Protein AF-A0ABD3M0F8-F1 (afdb_monomer)

Solvent-accessible surface area (backbone atoms only — not comparable to full-atom values): 18980 Å² total; per-residue (Å²): 136,83,84,77,76,77,76,79,79,73,84,50,67,74,36,41,42,28,60,28,89,52,30,59,55,31,32,39,22,48,75,51,33,77,80,43,74,70,87,52,46,29,39,36,30,52,65,53,70,90,78,42,71,47,81,34,46,23,24,28,34,32,34,29,34,63,41,90,85,83,64,50,50,30,31,44,32,38,30,72,16,38,46,41,74,82,37,82,43,26,38,38,16,53,64,59,19,44,67,43,69,30,45,72,35,79,57,50,43,93,78,44,82,86,62,49,82,68,38,19,13,40,36,41,68,57,47,70,57,91,88,52,78,66,33,70,48,77,48,67,50,44,71,64,85,91,42,43,26,39,71,28,25,41,49,51,71,66,58,63,71,62,64,76,39,55,75,43,67,45,25,46,85,78,62,84,85,60,80,80,51,64,63,60,61,52,52,60,52,70,42,36,46,99,85,68,46,74,58,92,46,80,69,75,76,49,84,84,78,81,77,72,86,87,70,95,69,96,66,87,87,75,80,82,85,49,84,74,52,60,60,54,59,55,64,77,56,74,74,80,81,79,78,86,75,90,80,89,84,89,86,88,86,87,89,81,88,87,84,86,85,84,89,88,80,88,85,88,82,86,79,88,78,90,80,89,85,82,90,73,90,72,90,66,85,67,59,38,38,51,73,44,78,60,79,78,82,81,88,126

Sequence (300 aa):
MLFSRRRSTCTNAETTLELDSHADTCVLGRDVLIIQDFERPVEVQGFDPELGTQMFRTVSGVVAYHHPITGECFHLVIHQAIHVPHLEHHLLCPMQCRVNDVTVNDLPKFLAVDPTENKHAIIFQDVDPDDGPSRSVTLPLELKGVTSVLNVSVPTTDEFASHMCTRLEFTSEHLIWDPNDPSFGDQERAMTDYTGSIIDTAANARGRSLIIGAISTFQDGANVDDYDNLADVLEAKQIVASVDSTASHAMNGPLTQPPLPNGGVLTQLGLETRLSARRSLVCGYAYTLHSRVASQPTTT

Mean predicted aligned error: 16.07 Å

Secondary structure (DSSP, 8-state):
--------------EEEEE-TT-SS-EE-SS-EEEEE-S--EEEE-SSGGG-EEEEEEEEEEEEEE-TTT--EEEEEEEEEEE-TT-SSEEE-HHHHHHTT-EEE-S-GGGSSS--TTSSEEEEEEESTTSS--EEEEEE-EEETTEEEEEEBPPPHHHHHTT-SEEEESS-SSS---TT-HHHHHHHHHTB-TTS-B---HHHHS------TT-----S---TT-TTHHHHHHHTT----------------------------------------------------EEEEPPPP---

Foldseek 3Di:
DDPDPPPPPPVFPKAKAWEDQLELFKEDEQFWAFDFWPPFWKWKDFPDCVVPIDIFTFTWIWWWAQAPPPRAIEIEIEGRHTYDHHDRHIYDHVVQQVLVVKDAACADQVRDDPGDQQHQWIKDWQFPVPPDPIDMDTRHWDDDPSITIGTIGYDDPVRVVVCRHGYDYSHDNPPDDDSPPCVVVVVVVVQADPVRDGDDDPCVVDDDDPDPDDDPDPDDDDDPPDPVVVVVVVVVPPPDPDDDDDDDDDDDDDDDDDDDDDDDDDDDDDDDDDDDDDDDDPPDRRGSIDIDGDDDDPDD

Structure (mmCIF, N/CA/C/O backbone):
data_AF-A0ABD3M0F8-F1
#
_entry.id   AF-A0ABD3M0F8-F1
#
loop_
_atom_site.group_PDB
_atom_site.id
_atom_site.type_symbol
_atom_site.label_atom_id
_atom_site.label_alt_id
_atom_site.label_comp_id
_atom_site.label_asym_id
_atom_site.label_entity_id
_atom_site.label_seq_id
_atom_site.pdbx_PDB_ins_code
_atom_site.Cartn_x
_atom_site.Cartn_y
_atom_site.Cartn_z
_atom_site.occupancy
_atom_site.B_iso_or_equiv
_atom_site.auth_seq_id
_atom_site.auth_comp_id
_atom_site.auth_asym_id
_atom_site.auth_atom_id
_atom_site.pdbx_PDB_model_num
ATOM 1 N N . MET A 1 1 ? 12.374 32.543 26.523 1.00 35.41 1 MET A N 1
ATOM 2 C CA . MET A 1 1 ? 11.092 31.869 26.236 1.00 35.41 1 MET A CA 1
ATOM 3 C C . MET A 1 1 ? 11.399 30.604 25.449 1.00 35.41 1 MET A C 1
ATOM 5 O O . MET A 1 1 ? 11.675 30.701 24.263 1.00 35.41 1 MET A O 1
ATOM 9 N N . LEU A 1 2 ? 11.456 29.445 26.111 1.00 32.84 2 LEU A N 1
ATOM 10 C CA . LEU A 1 2 ? 11.486 28.159 25.413 1.00 32.84 2 LEU A CA 1
ATOM 11 C C . LEU A 1 2 ? 10.039 27.781 25.089 1.00 32.84 2 LEU A C 1
ATOM 13 O O . LEU A 1 2 ? 9.242 27.568 26.002 1.00 32.84 2 LEU A O 1
ATOM 17 N N . PHE A 1 3 ? 9.697 27.719 23.805 1.00 34.78 3 PHE A N 1
ATOM 18 C CA . PHE A 1 3 ? 8.444 27.118 23.367 1.00 34.78 3 PHE A CA 1
ATOM 19 C C . PHE A 1 3 ? 8.544 25.604 23.568 1.00 34.78 3 PHE A C 1
ATOM 21 O O . PHE A 1 3 ? 9.168 24.890 22.787 1.00 34.78 3 PHE A O 1
ATOM 28 N N . SER A 1 4 ? 7.936 25.123 24.650 1.00 35.50 4 SER A N 1
ATOM 29 C CA . SER A 1 4 ? 7.606 23.713 24.816 1.00 35.50 4 SER A CA 1
ATOM 30 C C . SER A 1 4 ? 6.583 23.349 23.739 1.00 35.50 4 SER A C 1
ATOM 32 O O . SER A 1 4 ? 5.410 23.718 23.838 1.00 35.50 4 SER A O 1
ATOM 34 N N . ARG A 1 5 ? 7.030 22.675 22.672 1.00 43.38 5 ARG A N 1
ATOM 35 C CA . ARG A 1 5 ? 6.131 21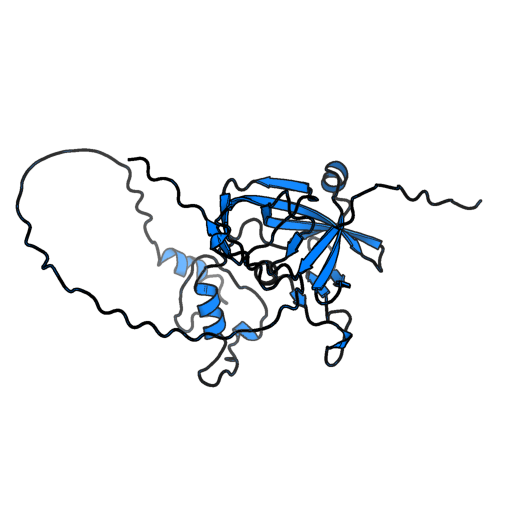.962 21.758 1.00 43.38 5 ARG A CA 1
ATOM 36 C C . ARG A 1 5 ? 5.414 20.912 22.599 1.00 43.38 5 ARG A C 1
ATOM 38 O O . ARG A 1 5 ? 6.001 19.891 22.952 1.00 43.38 5 ARG A O 1
ATOM 45 N N . ARG A 1 6 ? 4.146 21.165 22.928 1.00 38.88 6 ARG A N 1
ATOM 46 C CA . ARG A 1 6 ? 3.234 20.107 23.360 1.00 38.88 6 ARG A CA 1
ATOM 47 C C . ARG A 1 6 ? 3.204 19.082 22.229 1.00 38.88 6 ARG A C 1
ATOM 49 O O . ARG A 1 6 ? 2.640 19.354 21.176 1.00 38.88 6 ARG A O 1
ATOM 56 N N . ARG A 1 7 ? 3.847 17.930 22.426 1.00 43.88 7 ARG A N 1
ATOM 57 C CA . ARG A 1 7 ? 3.448 16.719 21.711 1.00 43.88 7 ARG A CA 1
ATOM 58 C C . ARG A 1 7 ? 2.014 16.463 22.155 1.00 43.88 7 ARG A C 1
ATOM 60 O O . ARG A 1 7 ? 1.797 16.153 23.324 1.00 43.88 7 ARG A O 1
ATOM 67 N N . SER A 1 8 ? 1.051 16.682 21.266 1.00 36.91 8 SER A N 1
ATOM 68 C CA . SER A 1 8 ? -0.268 16.082 21.428 1.00 36.91 8 SER A CA 1
ATOM 69 C C . SER A 1 8 ? -0.037 14.581 21.445 1.00 36.91 8 SER A C 1
ATOM 71 O O . SER A 1 8 ? 0.313 13.988 20.433 1.00 36.91 8 SER A O 1
ATOM 73 N N . THR A 1 9 ? -0.113 13.982 22.625 1.00 37.41 9 THR A N 1
ATOM 74 C CA . THR A 1 9 ? -0.128 12.535 22.782 1.00 37.41 9 THR A CA 1
ATOM 75 C C . THR A 1 9 ? -1.526 12.059 22.400 1.00 37.41 9 THR A C 1
ATOM 77 O O . THR A 1 9 ? -2.350 11.814 23.281 1.00 37.41 9 THR A O 1
ATOM 80 N N . CYS A 1 10 ? -1.824 11.986 21.099 1.00 38.34 10 CYS A N 1
ATOM 81 C CA . CYS A 1 10 ? -2.820 11.027 20.642 1.00 38.34 10 CYS A CA 1
ATOM 82 C C . CYS A 1 10 ? -2.170 9.652 20.815 1.00 38.34 10 CYS A C 1
ATOM 84 O O . CYS A 1 10 ? -1.102 9.363 20.281 1.00 38.34 10 CYS A O 1
ATOM 86 N N . THR A 1 11 ? -2.755 8.831 21.674 1.00 40.72 11 THR A N 1
ATOM 87 C CA . THR A 1 11 ? -2.407 7.415 21.782 1.00 40.72 11 THR A CA 1
ATOM 88 C C . THR A 1 11 ? -3.078 6.695 20.618 1.00 40.72 11 THR A C 1
ATOM 90 O O . THR A 1 11 ? -3.972 5.885 20.826 1.00 40.72 11 THR A O 1
ATOM 93 N N . ASN A 1 12 ? -2.707 7.032 19.379 1.00 54.78 12 ASN A N 1
ATOM 94 C CA . ASN A 1 12 ? -3.116 6.196 18.259 1.00 54.78 12 ASN A CA 1
ATOM 95 C C . ASN A 1 12 ? -2.327 4.893 18.399 1.00 54.78 12 ASN A C 1
ATOM 97 O O . ASN A 1 12 ? -1.099 4.925 18.490 1.00 54.78 12 ASN A O 1
ATOM 101 N N . ALA A 1 13 ? -3.030 3.767 18.523 1.00 62.59 13 ALA A N 1
ATOM 102 C CA . ALA A 1 13 ? -2.395 2.460 18.536 1.00 62.59 13 ALA A CA 1
ATOM 103 C C . ALA A 1 13 ? -1.590 2.322 17.237 1.00 62.59 13 ALA A C 1
ATOM 105 O O . ALA A 1 13 ? -2.151 2.363 16.143 1.00 62.59 13 ALA A O 1
ATOM 106 N N . GLU A 1 14 ? -0.268 2.270 17.368 1.00 84.62 14 GLU A N 1
ATOM 107 C CA . GLU A 1 14 ? 0.635 2.090 16.240 1.00 84.62 14 GLU A CA 1
ATOM 108 C C . GLU A 1 14 ? 0.559 0.625 15.802 1.00 84.62 14 GLU A C 1
ATOM 110 O O . GLU A 1 14 ? 0.692 -0.290 16.621 1.00 84.62 14 GLU A O 1
ATOM 115 N N . THR A 1 15 ? 0.307 0.411 14.517 1.00 95.06 15 THR A N 1
ATOM 116 C CA . THR A 1 15 ? 0.241 -0.904 13.879 1.00 95.06 15 THR A CA 1
ATOM 117 C C . THR A 1 15 ? 1.053 -0.894 12.582 1.00 95.06 15 THR A C 1
ATOM 119 O O . THR A 1 15 ? 1.626 0.126 12.195 1.00 95.06 15 THR A O 1
ATOM 122 N N . THR A 1 16 ? 1.158 -2.041 11.918 1.00 97.38 16 THR A N 1
ATOM 123 C CA . THR A 1 16 ? 1.923 -2.202 10.681 1.00 97.38 16 THR A CA 1
ATOM 124 C C . THR A 1 16 ? 1.005 -2.440 9.490 1.00 97.38 16 THR A C 1
ATOM 126 O O . THR A 1 16 ? 0.054 -3.217 9.556 1.00 97.38 16 THR A O 1
ATOM 129 N N . LEU A 1 17 ? 1.315 -1.776 8.379 1.00 98.25 17 LEU A N 1
ATOM 130 C CA . LEU A 1 17 ? 0.842 -2.133 7.046 1.00 98.25 17 LEU A CA 1
ATOM 131 C C . LEU A 1 17 ? 1.960 -2.919 6.363 1.00 98.25 17 LEU A C 1
ATOM 133 O O . LEU A 1 17 ? 2.984 -2.349 5.982 1.00 98.25 17 LEU A O 1
ATOM 137 N N . GLU A 1 18 ? 1.795 -4.234 6.293 1.00 98.06 18 GLU A N 1
ATOM 138 C CA . GLU A 1 18 ? 2.824 -5.172 5.845 1.00 98.06 18 GLU A CA 1
ATOM 139 C C . GLU A 1 18 ? 2.639 -5.488 4.361 1.00 98.06 18 GLU A C 1
ATOM 141 O O . GLU A 1 18 ? 1.537 -5.811 3.928 1.00 98.06 18 GLU A O 1
ATOM 146 N N . LEU A 1 19 ? 3.706 -5.405 3.565 1.00 97.25 19 LEU A N 1
ATOM 147 C CA . LEU A 1 19 ? 3.670 -5.897 2.190 1.00 97.25 19 LEU A CA 1
ATOM 148 C C . LEU A 1 19 ? 3.635 -7.419 2.203 1.00 97.25 19 LEU A C 1
ATOM 150 O O . LEU A 1 19 ? 4.571 -8.058 2.690 1.00 97.25 19 LEU A O 1
ATOM 154 N N . ASP A 1 20 ? 2.588 -7.978 1.609 1.00 95.69 20 ASP A N 1
ATOM 155 C CA . ASP A 1 20 ? 2.391 -9.417 1.541 1.00 95.69 20 ASP A CA 1
ATOM 156 C C . ASP A 1 20 ? 2.101 -9.842 0.105 1.00 95.69 20 ASP A C 1
ATOM 158 O O . ASP A 1 20 ? 1.009 -9.650 -0.425 1.00 95.69 20 ASP A O 1
ATOM 162 N N . SER A 1 21 ? 3.101 -10.438 -0.541 1.00 91.50 21 SER A N 1
ATOM 163 C CA . SER A 1 21 ? 2.956 -10.980 -1.891 1.00 91.50 21 SER A CA 1
ATOM 164 C C . SER A 1 21 ? 2.104 -12.253 -1.951 1.00 91.50 21 SER A C 1
ATOM 166 O O . SER A 1 21 ? 1.817 -12.713 -3.053 1.00 91.50 21 SER A O 1
ATOM 168 N N . HIS A 1 22 ? 1.734 -12.847 -0.810 1.00 88.50 22 HIS A N 1
ATOM 169 C CA . HIS A 1 22 ? 0.817 -13.990 -0.753 1.00 88.50 22 HIS A CA 1
ATOM 170 C C . HIS A 1 22 ? -0.641 -13.576 -0.543 1.00 88.50 22 HIS A C 1
ATOM 172 O O . HIS A 1 22 ? -1.532 -14.399 -0.759 1.00 88.50 22 HIS A O 1
ATOM 178 N N . ALA A 1 23 ? -0.891 -12.329 -0.136 1.00 89.56 23 ALA A N 1
ATOM 179 C CA . ALA A 1 23 ? -2.235 -11.784 -0.078 1.00 89.56 23 ALA A CA 1
ATOM 180 C C . ALA A 1 23 ? -2.714 -11.488 -1.503 1.00 89.56 23 ALA A C 1
ATOM 182 O O . ALA A 1 23 ? -2.120 -10.671 -2.211 1.00 89.56 23 ALA A O 1
ATOM 183 N N . ASP A 1 24 ? -3.798 -12.139 -1.924 1.00 92.44 24 ASP A N 1
ATOM 184 C CA . ASP A 1 24 ? -4.397 -11.879 -3.235 1.00 92.44 24 ASP A CA 1
ATOM 185 C C . ASP A 1 24 ? -5.201 -10.569 -3.270 1.00 92.44 24 ASP A C 1
ATOM 187 O O . ASP A 1 24 ? -5.432 -10.001 -4.328 1.00 92.44 24 ASP A O 1
ATOM 191 N N . THR A 1 25 ? -5.578 -10.045 -2.106 1.00 95.81 25 THR A N 1
ATOM 192 C CA . THR A 1 25 ? -6.320 -8.795 -1.925 1.00 95.81 25 THR A CA 1
ATOM 193 C C . THR A 1 25 ? -5.806 -8.111 -0.666 1.00 95.81 25 THR A C 1
ATOM 195 O O . THR A 1 25 ? -5.438 -8.786 0.297 1.00 95.81 25 THR A O 1
ATOM 198 N N . CYS A 1 26 ? -5.767 -6.777 -0.641 1.00 98.19 26 CYS A N 1
ATOM 199 C CA . CYS A 1 26 ? -5.406 -6.045 0.571 1.00 98.19 26 CYS A CA 1
ATOM 200 C C . CYS A 1 26 ? -6.352 -6.408 1.725 1.00 98.19 26 CYS A C 1
ATOM 202 O O . CYS A 1 26 ? -7.565 -6.544 1.544 1.00 98.19 26 CYS A O 1
ATOM 204 N N . VAL A 1 27 ? -5.799 -6.520 2.930 1.00 97.94 27 VAL A N 1
ATOM 205 C CA . VAL A 1 27 ? -6.530 -6.858 4.150 1.00 97.94 27 VAL A CA 1
ATOM 206 C C . VAL A 1 27 ? -6.331 -5.759 5.175 1.00 97.94 27 VAL A C 1
ATOM 208 O O . VAL A 1 27 ? -5.208 -5.392 5.519 1.00 97.94 27 VAL A O 1
ATOM 211 N N . LEU A 1 28 ? -7.436 -5.259 5.710 1.00 98.38 28 LEU A N 1
ATOM 212 C CA . LEU A 1 28 ? -7.435 -4.299 6.796 1.00 98.38 28 LEU A CA 1
ATOM 213 C C . LEU A 1 28 ? -7.782 -5.011 8.103 1.00 98.38 28 LEU A C 1
ATOM 215 O O . LEU A 1 28 ? -8.869 -5.573 8.241 1.00 98.38 28 LEU A O 1
ATOM 219 N N . GLY A 1 29 ? -6.847 -4.985 9.053 1.00 97.19 29 GLY A N 1
ATOM 220 C CA . GLY A 1 29 ? -7.064 -5.452 10.415 1.00 97.19 29 GLY A CA 1
ATOM 221 C C . GLY A 1 29 ? -7.924 -4.514 11.261 1.00 97.19 29 GLY A C 1
ATOM 222 O O . GLY A 1 29 ? -8.595 -3.617 10.753 1.00 97.19 29 GLY A O 1
ATOM 223 N N . ARG A 1 30 ? -7.881 -4.726 12.579 1.00 95.88 30 ARG A N 1
ATOM 224 C CA . ARG A 1 30 ? -8.747 -4.061 13.569 1.00 95.88 30 ARG A CA 1
ATOM 225 C C . ARG A 1 30 ? -8.575 -2.540 13.646 1.00 95.88 30 ARG A C 1
ATOM 227 O O . ARG A 1 30 ? -9.535 -1.824 13.915 1.00 95.88 30 ARG A O 1
ATOM 234 N N . ASP A 1 31 ? -7.349 -2.064 13.451 1.00 96.31 31 ASP A N 1
ATOM 235 C CA . ASP A 1 31 ? -6.936 -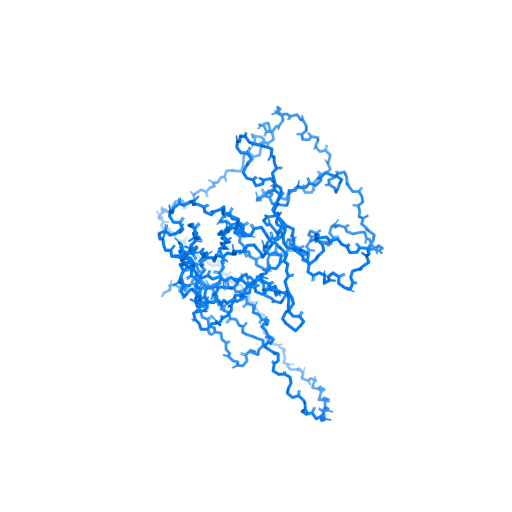0.688 13.716 1.00 96.31 31 ASP A CA 1
ATOM 236 C C . ASP A 1 31 ? -7.038 0.139 12.417 1.00 96.31 31 ASP A C 1
ATOM 238 O O . ASP A 1 31 ? -6.039 0.537 11.827 1.00 96.31 31 ASP A O 1
ATOM 242 N N . VAL A 1 32 ? -8.265 0.370 11.932 1.00 97.56 32 VAL A N 1
ATOM 243 C CA . VAL A 1 32 ? -8.543 1.108 10.683 1.00 97.56 32 VAL A CA 1
ATOM 244 C C . VAL A 1 32 ? -9.788 1.990 10.791 1.00 97.56 32 VAL A C 1
ATOM 246 O O . VAL A 1 32 ? -10.775 1.620 11.430 1.00 97.56 32 VAL A O 1
ATOM 249 N N . LEU A 1 33 ? -9.781 3.143 10.116 1.00 98.06 33 LEU A N 1
ATOM 250 C CA . LEU A 1 33 ? -10.989 3.939 9.899 1.00 98.06 33 LEU A CA 1
ATOM 251 C C . LEU A 1 33 ? -11.714 3.441 8.642 1.00 98.06 33 LEU A C 1
ATOM 253 O O . LEU A 1 33 ? -11.234 3.644 7.532 1.00 98.06 33 LEU A O 1
ATOM 257 N N . ILE A 1 34 ? -12.879 2.814 8.796 1.00 98.25 34 ILE A N 1
ATOM 258 C CA . ILE A 1 34 ? -13.717 2.403 7.658 1.00 98.25 34 ILE A CA 1
ATOM 259 C C . ILE A 1 34 ? -14.529 3.605 7.170 1.00 98.25 34 ILE A C 1
ATOM 261 O O . ILE A 1 34 ? -15.264 4.205 7.955 1.00 98.25 34 ILE A O 1
ATOM 265 N N . ILE A 1 35 ? -14.428 3.924 5.878 1.00 97.88 35 ILE A N 1
ATOM 266 C CA . ILE A 1 35 ? -15.140 5.053 5.252 1.00 97.88 35 ILE A CA 1
ATOM 267 C C . ILE A 1 35 ? -16.260 4.609 4.301 1.00 97.88 35 ILE A C 1
ATOM 269 O O . ILE A 1 35 ? -17.146 5.401 3.997 1.00 97.88 35 ILE A O 1
ATOM 273 N N . GLN A 1 36 ? -16.254 3.347 3.863 1.00 97.75 36 GLN A N 1
ATOM 274 C CA . GLN A 1 36 ? -17.263 2.788 2.959 1.00 97.75 36 GLN A CA 1
ATOM 275 C C . GLN A 1 36 ? -17.344 1.269 3.107 1.00 97.75 36 GLN A C 1
ATOM 277 O O . GLN A 1 36 ? -16.323 0.607 3.286 1.00 97.75 36 GLN A O 1
ATOM 282 N N . ASP A 1 37 ? -18.547 0.720 2.972 1.00 97.00 37 ASP A N 1
ATOM 283 C CA . ASP A 1 37 ? -18.797 -0.711 2.794 1.00 97.00 37 ASP A CA 1
ATOM 284 C C . ASP A 1 37 ? -19.303 -0.934 1.363 1.00 97.00 37 ASP A C 1
ATOM 286 O O . ASP A 1 37 ? -20.181 -0.201 0.905 1.00 97.00 37 ASP A O 1
ATOM 290 N N . PHE A 1 38 ? -18.731 -1.899 0.643 1.00 93.94 38 PHE A N 1
ATOM 291 C CA . PHE A 1 38 ? -19.159 -2.221 -0.723 1.00 93.94 38 PHE A CA 1
ATOM 292 C C . PHE A 1 38 ? -20.342 -3.195 -0.755 1.00 93.94 38 PHE A C 1
ATOM 294 O O . PHE A 1 38 ? -20.831 -3.492 -1.841 1.00 93.94 38 PHE A O 1
ATOM 301 N N . GLU A 1 39 ? -20.764 -3.738 0.395 1.00 93.31 39 GLU A N 1
ATOM 302 C CA . GLU A 1 39 ? -21.847 -4.730 0.512 1.00 93.31 39 GLU A CA 1
ATOM 303 C C . GLU A 1 39 ? -21.624 -5.987 -0.355 1.00 93.31 39 GLU A C 1
ATOM 305 O O . GLU A 1 39 ? -22.555 -6.705 -0.723 1.00 93.31 39 GLU A O 1
ATOM 310 N N . ARG A 1 40 ? -20.355 -6.285 -0.661 1.00 90.12 40 ARG A N 1
ATOM 311 C CA . ARG A 1 40 ? -19.906 -7.462 -1.416 1.00 90.12 40 ARG A CA 1
ATOM 312 C C . ARG A 1 40 ? -19.048 -8.336 -0.507 1.00 90.12 40 ARG A C 1
ATOM 314 O O . ARG A 1 40 ? -17.835 -8.164 -0.491 1.00 90.12 40 ARG A O 1
ATOM 321 N N . PRO A 1 41 ? -19.642 -9.213 0.316 1.00 89.88 41 PRO A N 1
ATOM 322 C CA . PRO A 1 41 ? -18.862 -10.040 1.219 1.00 89.88 41 PRO A CA 1
ATOM 323 C C . PRO A 1 41 ? -18.072 -11.099 0.437 1.00 89.88 41 PRO A C 1
ATOM 325 O O . PRO A 1 41 ? -18.555 -11.658 -0.552 1.00 89.88 41 PRO A O 1
ATOM 328 N N . VAL A 1 42 ? -16.865 -11.389 0.912 1.00 90.06 42 VAL A N 1
ATOM 329 C CA . VAL A 1 42 ? -15.953 -12.370 0.316 1.00 90.06 42 VAL A CA 1
ATOM 330 C C . VAL A 1 42 ? -15.701 -13.520 1.274 1.00 90.06 42 VAL A C 1
ATOM 332 O O . VAL A 1 42 ? -15.624 -13.337 2.493 1.00 90.06 42 VAL A O 1
ATOM 335 N N . GLU A 1 43 ? -15.590 -14.711 0.703 1.00 89.56 43 GLU A N 1
ATOM 336 C CA . GLU A 1 43 ? -15.167 -15.905 1.413 1.00 89.56 43 GLU A CA 1
ATOM 337 C C . GLU A 1 43 ? -13.643 -15.941 1.432 1.00 89.56 43 GLU A C 1
ATOM 339 O O . GLU A 1 43 ? -13.003 -15.835 0.386 1.00 89.56 43 GLU A O 1
ATOM 344 N N . VAL A 1 44 ? -13.074 -16.067 2.625 1.00 85.81 44 VAL A N 1
ATOM 345 C CA . VAL A 1 44 ? -11.634 -16.092 2.850 1.00 85.81 44 VAL A CA 1
ATOM 346 C C . VAL A 1 44 ? -11.247 -17.438 3.426 1.00 85.81 44 VAL A C 1
ATOM 348 O O . VAL A 1 44 ? -11.772 -17.866 4.460 1.00 85.81 44 VAL A O 1
ATOM 351 N N . GLN A 1 45 ? -10.300 -18.082 2.755 1.00 82.69 45 GLN A N 1
ATOM 352 C CA . GLN A 1 45 ? -9.688 -19.324 3.197 1.00 82.69 45 GLN A CA 1
ATOM 353 C C . GLN A 1 45 ? -8.245 -19.055 3.619 1.00 82.69 45 GLN A C 1
ATOM 355 O O . GLN A 1 45 ? -7.496 -18.405 2.890 1.00 82.69 45 GLN A O 1
ATOM 360 N N . GLY A 1 46 ? -7.868 -19.543 4.802 1.00 76.75 46 GLY A N 1
ATOM 361 C CA . GLY A 1 46 ? -6.472 -19.536 5.232 1.00 76.75 46 GLY A CA 1
ATOM 362 C C . GLY A 1 46 ? -5.644 -20.597 4.504 1.00 76.75 46 GLY A C 1
ATOM 363 O O . GLY A 1 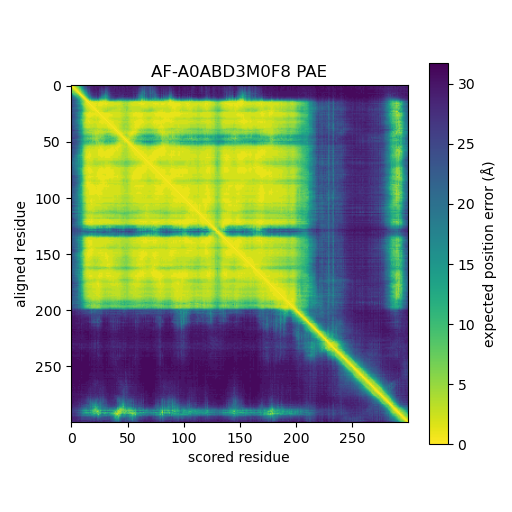46 ? -6.170 -21.414 3.752 1.00 76.75 46 GLY A O 1
ATOM 364 N N . PHE A 1 47 ? -4.343 -20.627 4.790 1.00 74.81 47 PHE A N 1
ATOM 365 C CA . PHE A 1 47 ? -3.418 -21.583 4.175 1.00 74.81 47 PHE A CA 1
ATOM 366 C C . PHE A 1 47 ? -3.812 -23.055 4.385 1.00 74.81 47 PHE A C 1
ATOM 368 O O . PHE A 1 47 ? -3.595 -23.873 3.495 1.00 74.81 47 PHE A O 1
ATOM 375 N N . ASP A 1 48 ? -4.367 -23.399 5.551 1.00 78.94 48 ASP A N 1
ATOM 376 C CA . ASP A 1 48 ? -4.855 -24.746 5.850 1.00 78.94 48 ASP A CA 1
ATOM 377 C C . ASP A 1 48 ? -6.365 -24.839 5.560 1.00 78.94 48 ASP A C 1
ATOM 379 O O . ASP A 1 48 ? -7.161 -24.250 6.301 1.00 78.94 48 ASP A O 1
ATOM 383 N N . PRO A 1 49 ? -6.785 -25.586 4.519 1.00 79.19 49 PRO A N 1
ATOM 384 C CA . PRO A 1 49 ? -8.195 -25.755 4.185 1.00 79.19 49 PRO A CA 1
ATOM 385 C C . PRO A 1 49 ? -9.024 -26.384 5.309 1.00 79.19 49 PRO A C 1
ATOM 387 O O . PRO A 1 49 ? -10.236 -26.165 5.356 1.00 79.19 49 PRO A O 1
ATOM 390 N N . GLU A 1 50 ? -8.399 -27.151 6.211 1.00 83.81 50 GLU A N 1
ATOM 391 C CA . GLU A 1 50 ? -9.083 -27.791 7.341 1.00 83.81 50 GLU A CA 1
ATOM 392 C C . GLU A 1 50 ? -9.585 -26.772 8.374 1.00 83.81 50 GLU A C 1
ATOM 394 O O . GLU A 1 50 ? -10.530 -27.060 9.111 1.00 83.81 50 GLU A O 1
ATOM 399 N N . LEU A 1 51 ? -9.017 -25.559 8.393 1.00 78.44 51 LEU A N 1
ATOM 400 C CA . LEU A 1 51 ? -9.492 -24.451 9.232 1.00 78.44 51 LEU A CA 1
ATOM 401 C C . LEU A 1 51 ? -10.810 -23.842 8.728 1.00 78.44 51 LEU A C 1
ATOM 403 O O . LEU A 1 51 ? -11.412 -23.019 9.421 1.00 78.44 51 LEU A O 1
ATOM 407 N N . GLY A 1 52 ? -11.277 -24.273 7.554 1.00 83.12 52 GLY A N 1
ATOM 408 C CA . GLY A 1 52 ? -12.507 -23.806 6.937 1.00 83.12 52 GLY A CA 1
ATOM 409 C C . GLY A 1 52 ? -12.381 -22.409 6.339 1.00 83.12 52 GLY A C 1
ATOM 410 O O . GLY A 1 52 ? -11.292 -21.856 6.169 1.00 83.12 52 GLY A O 1
ATOM 411 N N . THR A 1 53 ? -13.533 -21.853 5.992 1.00 86.81 53 THR A N 1
ATOM 412 C CA . THR A 1 53 ? -13.660 -20.537 5.377 1.00 86.81 53 THR A CA 1
ATOM 413 C C . THR A 1 53 ? -14.449 -19.596 6.274 1.00 86.81 53 THR A C 1
ATOM 415 O O . THR A 1 53 ? -15.282 -20.011 7.084 1.00 86.81 53 THR A O 1
ATOM 418 N N . GLN A 1 54 ? -14.160 -18.304 6.159 1.00 88.19 54 GLN A N 1
ATOM 419 C CA . GLN A 1 54 ? -14.852 -17.252 6.897 1.00 88.19 54 GLN A CA 1
ATOM 420 C C . GLN A 1 54 ? -15.301 -16.149 5.943 1.00 88.19 54 GLN A C 1
ATOM 422 O O . GLN A 1 54 ? -14.625 -15.847 4.965 1.00 88.19 54 GLN A O 1
ATOM 427 N N . MET A 1 55 ? -16.445 -15.538 6.246 1.00 92.69 55 MET A N 1
ATOM 428 C CA . MET A 1 55 ? -16.993 -14.434 5.463 1.00 92.69 55 MET A CA 1
ATOM 429 C C . MET A 1 55 ? -16.547 -13.096 6.041 1.00 92.69 55 MET A C 1
ATOM 431 O O . MET A 1 55 ? -16.758 -12.826 7.226 1.00 92.69 55 MET A O 1
ATOM 435 N N . PHE A 1 56 ? -16.006 -12.233 5.188 1.00 95.00 56 PHE A N 1
ATOM 436 C CA . PHE A 1 56 ? -15.595 -10.882 5.558 1.00 95.00 56 PHE A CA 1
ATOM 437 C C . PHE A 1 56 ? -16.180 -9.842 4.610 1.00 95.00 56 PHE A C 1
ATOM 439 O O . PHE A 1 56 ? -16.644 -10.150 3.515 1.00 95.00 56 PHE A O 1
ATOM 446 N N . ARG A 1 57 ? -16.187 -8.590 5.066 1.00 96.69 57 ARG A N 1
ATOM 447 C CA . ARG A 1 57 ? -16.708 -7.454 4.300 1.00 96.69 57 ARG A CA 1
ATOM 448 C C . ARG A 1 57 ? -15.613 -6.878 3.415 1.00 96.69 57 ARG A C 1
ATOM 450 O O . ARG A 1 57 ? -14.462 -6.809 3.845 1.00 96.69 57 ARG A O 1
ATOM 457 N N . THR A 1 58 ? -16.001 -6.398 2.242 1.00 97.06 58 THR A N 1
ATOM 458 C CA . THR A 1 58 ? -15.150 -5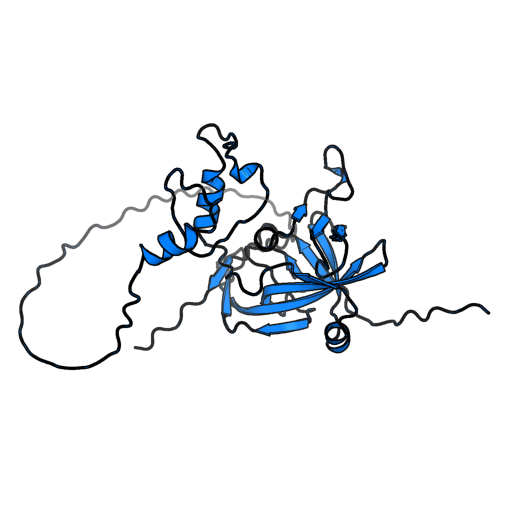.580 1.37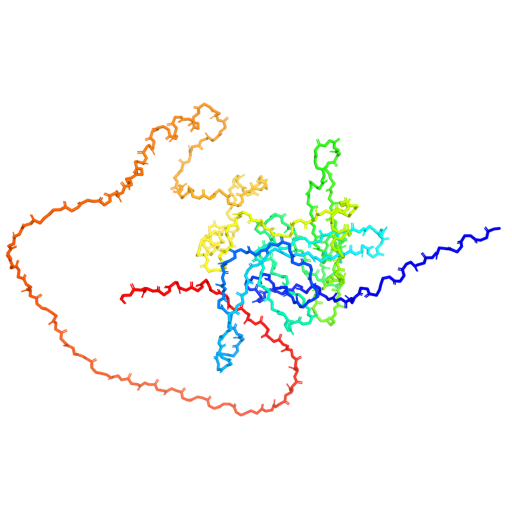6 1.00 97.06 58 THR A CA 1
ATOM 459 C C . THR A 1 58 ? -15.429 -4.108 1.653 1.00 97.06 58 THR A C 1
ATOM 461 O O . THR A 1 58 ? -16.576 -3.670 1.568 1.00 97.06 58 THR A O 1
ATOM 464 N N . VAL A 1 59 ? -14.396 -3.341 2.001 1.00 98.31 59 VAL A N 1
ATOM 465 C CA . VAL A 1 59 ? -14.521 -1.958 2.487 1.00 98.31 59 VAL A CA 1
ATOM 466 C C . VAL A 1 59 ? -13.498 -1.027 1.840 1.00 98.31 59 VAL A C 1
ATOM 468 O O . VAL A 1 59 ? -12.481 -1.478 1.314 1.00 98.31 59 VAL A O 1
ATOM 471 N N . SER A 1 60 ? -13.753 0.278 1.928 1.00 98.56 60 SER A N 1
ATOM 472 C CA . SER A 1 60 ? -12.708 1.302 1.822 1.00 98.56 60 SER A CA 1
ATOM 473 C C . SER A 1 60 ? -12.293 1.692 3.234 1.00 98.56 60 SER A C 1
ATOM 475 O O . SER A 1 60 ? -13.144 2.054 4.058 1.00 98.56 60 SER A O 1
ATOM 477 N N . GLY A 1 61 ? -11.002 1.601 3.530 1.00 98.38 61 GLY A N 1
ATOM 478 C CA . GLY A 1 61 ? -10.458 1.949 4.836 1.00 98.38 61 GLY A CA 1
ATOM 479 C C . GLY A 1 61 ? -9.252 2.865 4.746 1.00 98.38 61 GLY A C 1
ATOM 480 O O . GLY A 1 61 ? -8.571 2.929 3.725 1.00 98.38 61 GLY A O 1
ATOM 481 N N . VAL A 1 62 ? -9.013 3.588 5.834 1.00 98.56 62 VAL A N 1
ATOM 482 C CA . VAL A 1 62 ? -7.983 4.616 5.924 1.00 98.56 62 VAL A CA 1
ATOM 483 C C . VAL A 1 62 ? -7.108 4.369 7.141 1.00 98.56 62 VAL A C 1
ATOM 485 O O . VAL A 1 62 ? -7.601 4.187 8.258 1.00 98.56 62 VAL A O 1
ATOM 488 N N . VAL A 1 63 ? -5.799 4.427 6.915 1.00 98.38 63 VAL A N 1
ATOM 489 C CA . VAL A 1 63 ? -4.780 4.491 7.966 1.00 98.38 63 VAL A CA 1
ATOM 490 C C . VAL A 1 63 ? -3.934 5.751 7.781 1.00 98.38 63 VAL A C 1
ATOM 492 O O . VAL A 1 63 ? -3.774 6.258 6.673 1.00 98.38 63 VAL A O 1
ATOM 495 N N . ALA A 1 64 ? -3.410 6.292 8.872 1.00 97.88 64 ALA A N 1
ATOM 496 C CA . ALA A 1 64 ? -2.554 7.466 8.872 1.00 97.88 64 ALA A CA 1
ATOM 497 C C . ALA A 1 64 ? -1.087 7.045 8.910 1.00 97.88 64 ALA A C 1
ATOM 499 O O . ALA A 1 64 ? -0.687 6.216 9.730 1.00 97.88 64 ALA A O 1
ATOM 500 N N . TYR A 1 65 ? -0.281 7.665 8.058 1.00 97.81 65 TYR A N 1
ATOM 501 C CA . TYR A 1 65 ? 1.160 7.485 8.000 1.00 97.81 65 TYR A CA 1
ATOM 502 C C . TYR A 1 65 ? 1.858 8.818 8.248 1.00 97.81 65 TYR A C 1
ATOM 504 O O . TYR A 1 65 ? 1.553 9.826 7.610 1.00 97.81 65 TYR A O 1
ATOM 512 N N . HIS A 1 66 ? 2.828 8.810 9.157 1.00 96.12 66 HIS A N 1
ATOM 513 C CA . HIS A 1 66 ? 3.705 9.947 9.396 1.00 96.12 66 HIS A CA 1
ATOM 514 C C . HIS A 1 66 ? 5.071 9.645 8.798 1.00 96.12 66 HIS A C 1
ATOM 516 O O . HIS A 1 66 ? 5.776 8.748 9.259 1.00 96.12 66 HIS A O 1
ATOM 522 N N . HIS A 1 67 ? 5.459 10.409 7.781 1.00 95.56 67 HIS A N 1
ATOM 523 C CA . HIS A 1 67 ? 6.715 10.174 7.090 1.00 95.56 67 HIS A CA 1
ATOM 524 C C . HIS A 1 67 ? 7.899 10.367 8.058 1.00 95.56 67 HIS A C 1
ATOM 526 O O . HIS A 1 67 ? 8.069 11.461 8.603 1.00 95.56 67 HIS A O 1
ATOM 532 N N . PRO A 1 68 ? 8.783 9.366 8.235 1.00 93.25 68 PRO A N 1
ATOM 533 C CA . PRO A 1 68 ? 9.783 9.364 9.307 1.00 93.25 68 PRO A CA 1
ATOM 534 C C . PRO A 1 68 ? 10.831 10.477 9.162 1.00 93.25 68 PRO A C 1
ATOM 536 O O . PRO A 1 68 ? 11.375 10.954 10.155 1.00 93.25 68 PRO A O 1
ATOM 539 N N . ILE A 1 69 ? 11.110 10.908 7.926 1.00 91.50 69 ILE A N 1
ATOM 540 C CA . ILE A 1 69 ? 12.078 11.976 7.626 1.00 91.50 69 ILE A CA 1
ATOM 541 C C . ILE A 1 69 ? 11.429 13.370 7.600 1.00 91.50 69 ILE A C 1
ATOM 543 O O . ILE A 1 69 ? 11.889 14.268 8.300 1.00 91.50 69 ILE A O 1
ATOM 547 N N . THR A 1 70 ? 10.385 13.582 6.789 1.00 93.50 70 THR A N 1
ATOM 548 C CA . THR A 1 70 ? 9.774 14.910 6.597 1.00 93.50 70 THR A CA 1
ATOM 549 C C . THR A 1 70 ? 8.791 15.293 7.706 1.00 93.50 70 THR A C 1
ATOM 551 O O . THR A 1 70 ? 8.543 16.479 7.916 1.00 93.50 70 THR A O 1
ATOM 554 N N . GLY A 1 71 ? 8.235 14.313 8.425 1.00 93.88 71 GLY A N 1
ATOM 555 C CA . GLY A 1 71 ? 7.150 14.510 9.387 1.00 93.88 71 GLY A CA 1
ATOM 556 C C . GLY A 1 71 ? 5.793 14.817 8.745 1.00 93.88 71 GLY A C 1
ATOM 557 O O . GLY A 1 71 ? 4.845 15.122 9.468 1.00 93.88 71 GLY A O 1
ATOM 558 N N . GLU A 1 72 ? 5.698 14.761 7.413 1.00 94.12 72 GLU A N 1
ATOM 559 C CA . GLU A 1 72 ? 4.455 14.955 6.665 1.00 94.12 72 GLU A CA 1
ATOM 560 C C . GLU A 1 72 ? 3.452 13.844 7.009 1.00 94.12 72 GLU A C 1
ATOM 562 O O . GLU A 1 72 ? 3.832 12.687 7.203 1.00 94.12 72 GLU A O 1
ATOM 567 N N . CYS A 1 73 ? 2.180 14.216 7.130 1.00 94.69 73 CYS A N 1
ATOM 568 C CA . CYS A 1 73 ? 1.090 13.292 7.413 1.00 94.69 73 CYS A CA 1
ATOM 569 C C . CYS A 1 73 ? 0.378 12.927 6.114 1.00 94.69 73 CYS A C 1
ATOM 571 O O . CYS A 1 73 ? -0.009 13.812 5.349 1.00 94.69 73 CYS A O 1
ATOM 573 N N . PHE A 1 74 ? 0.154 11.633 5.919 1.00 97.12 74 PHE A N 1
ATOM 574 C CA . PHE A 1 74 ? -0.578 11.077 4.793 1.00 97.12 74 PHE A CA 1
ATOM 575 C C . PHE A 1 74 ? -1.720 10.196 5.290 1.00 97.12 74 PHE A C 1
ATOM 577 O O . PHE A 1 74 ? -1.556 9.428 6.239 1.00 97.12 74 PHE A O 1
ATOM 584 N N . HIS A 1 75 ? -2.864 10.272 4.620 1.00 97.81 75 HIS A N 1
ATOM 585 C CA . HIS A 1 75 ? -3.928 9.284 4.752 1.00 97.81 75 HIS A CA 1
ATOM 586 C C . HIS A 1 75 ? -3.775 8.263 3.629 1.00 97.81 75 HIS A C 1
ATOM 588 O O . HIS A 1 75 ? -3.931 8.601 2.459 1.00 97.81 75 HIS A O 1
ATOM 594 N N . LEU A 1 76 ? -3.448 7.025 3.987 1.00 98.38 76 LEU A N 1
ATOM 595 C CA . LEU A 1 76 ? -3.356 5.914 3.049 1.00 98.38 76 LEU A CA 1
ATOM 596 C C . LEU A 1 76 ? -4.756 5.323 2.907 1.00 98.38 76 LEU A C 1
ATOM 598 O O . LEU A 1 76 ? -5.293 4.763 3.868 1.00 98.38 76 LEU A O 1
ATOM 602 N N . VAL A 1 77 ? -5.355 5.501 1.735 1.00 98.50 77 VAL A N 1
ATOM 603 C CA . VAL A 1 77 ? -6.712 5.047 1.434 1.00 98.50 77 VAL A CA 1
ATOM 604 C C . VAL A 1 77 ? -6.613 3.743 0.650 1.00 98.50 77 VAL A C 1
ATOM 606 O O . VAL A 1 77 ? -5.937 3.659 -0.376 1.00 98.50 77 VAL A O 1
ATOM 609 N N . ILE A 1 78 ? -7.233 2.693 1.185 1.00 98.69 78 ILE A N 1
ATOM 610 C CA . ILE A 1 78 ? -7.213 1.348 0.614 1.00 98.69 78 ILE A CA 1
ATOM 611 C C . ILE A 1 78 ? -8.664 0.947 0.349 1.00 98.69 78 ILE A C 1
ATOM 613 O O . ILE A 1 78 ? -9.425 0.631 1.266 1.00 98.69 78 ILE A O 1
ATOM 617 N N . HIS A 1 79 ? -9.039 1.006 -0.920 1.00 98.50 79 HIS A N 1
ATOM 618 C CA . HIS A 1 79 ? -10.327 0.624 -1.456 1.00 98.50 79 HIS A CA 1
ATOM 619 C C . HIS A 1 79 ? -10.411 -0.878 -1.729 1.00 98.50 79 HIS A C 1
ATOM 621 O O . HIS A 1 79 ? -9.429 -1.548 -2.039 1.00 98.50 79 HIS A O 1
ATOM 627 N N . GLN A 1 80 ? -11.633 -1.403 -1.646 1.00 97.44 80 GLN A N 1
ATOM 628 C CA . GLN A 1 80 ? -11.948 -2.802 -1.938 1.00 97.44 80 GLN A CA 1
ATOM 629 C C . GLN A 1 80 ? -11.059 -3.809 -1.180 1.00 97.44 80 GLN A C 1
ATOM 631 O O . GLN A 1 80 ? -10.738 -4.879 -1.693 1.00 97.44 80 GLN A O 1
ATOM 636 N N . ALA A 1 81 ? -10.682 -3.476 0.056 1.00 98.00 81 ALA A N 1
ATOM 637 C CA . ALA A 1 81 ? -9.929 -4.358 0.936 1.00 98.00 81 ALA A CA 1
ATOM 638 C C . ALA A 1 81 ? -10.857 -5.237 1.777 1.00 98.00 81 ALA A C 1
ATOM 640 O O . ALA A 1 81 ? -11.986 -4.863 2.103 1.00 98.00 81 ALA A O 1
ATOM 641 N N . ILE A 1 82 ? -10.355 -6.399 2.178 1.00 97.62 82 ILE A N 1
ATOM 642 C CA . ILE A 1 82 ? -11.049 -7.319 3.077 1.00 97.62 82 ILE A CA 1
ATOM 643 C C . ILE A 1 82 ? -10.856 -6.836 4.512 1.00 97.62 82 ILE A C 1
ATOM 645 O O . ILE A 1 82 ? -9.726 -6.717 4.979 1.00 97.62 82 ILE A O 1
ATOM 649 N N . HIS A 1 83 ? -11.935 -6.582 5.246 1.00 97.50 83 HIS A N 1
ATOM 650 C CA . HIS A 1 83 ? -11.830 -6.195 6.652 1.00 97.50 83 HIS A CA 1
ATOM 651 C C . HIS A 1 83 ? -11.918 -7.410 7.580 1.00 97.50 83 HIS A C 1
ATOM 653 O O . HIS A 1 83 ? -12.975 -8.041 7.687 1.00 97.50 83 HIS A O 1
ATOM 659 N N . VAL A 1 84 ? -10.823 -7.690 8.292 1.00 95.81 84 VAL A N 1
ATOM 660 C CA . VAL A 1 84 ? -10.676 -8.796 9.249 1.00 95.81 84 VAL A CA 1
ATOM 661 C C . VAL A 1 84 ? -10.485 -8.210 10.659 1.00 95.81 84 VAL A C 1
ATOM 663 O O . VAL A 1 84 ? -9.358 -7.928 11.064 1.00 95.81 84 VAL A O 1
ATOM 666 N N . PRO A 1 85 ? -11.560 -8.051 11.462 1.00 93.62 85 PRO A N 1
ATOM 667 C CA . PRO A 1 85 ? -11.516 -7.294 12.723 1.00 93.62 85 PRO A CA 1
ATOM 668 C C . PRO A 1 85 ? -10.610 -7.873 13.817 1.00 93.62 85 PRO A C 1
ATOM 670 O O . PRO A 1 85 ? -10.407 -7.235 14.844 1.00 93.62 85 PRO A O 1
ATOM 673 N N . HIS A 1 86 ? -10.137 -9.109 13.659 1.00 91.56 86 HIS A N 1
ATOM 674 C CA . HIS A 1 86 ? -9.263 -9.782 14.620 1.00 91.56 86 HIS A CA 1
ATOM 675 C C . HIS A 1 86 ? -7.798 -9.840 14.167 1.00 91.56 86 HIS A C 1
ATOM 677 O O . HIS A 1 86 ? -6.958 -10.320 14.927 1.00 91.56 86 HIS A O 1
ATOM 683 N N . LEU A 1 87 ? -7.479 -9.359 12.960 1.00 93.38 87 LEU A N 1
ATOM 684 C CA . LEU A 1 87 ? -6.099 -9.234 12.502 1.00 93.38 87 LEU A CA 1
ATOM 685 C C . LEU A 1 87 ? -5.469 -7.989 13.145 1.00 93.38 87 LEU A C 1
ATOM 687 O O . LEU A 1 87 ? -6.062 -6.910 13.142 1.00 93.38 87 LEU A O 1
ATOM 691 N N . GLU A 1 88 ? -4.287 -8.144 13.743 1.00 94.88 88 GLU A N 1
ATOM 692 C CA . GLU A 1 88 ? -3.633 -7.063 14.502 1.00 94.88 88 GLU A CA 1
ATOM 693 C C . GLU A 1 88 ? -2.885 -6.053 13.625 1.00 94.88 88 GLU A C 1
ATOM 695 O O . GLU A 1 88 ? -2.597 -4.951 14.081 1.00 94.88 88 GLU A O 1
ATOM 700 N N . HIS A 1 89 ? -2.571 -6.439 12.391 1.00 95.56 89 HIS A N 1
ATOM 701 C CA . HIS A 1 89 ? -1.871 -5.652 11.377 1.00 95.56 89 HIS A CA 1
ATOM 702 C C . HIS A 1 89 ? -2.702 -5.616 10.088 1.00 95.56 89 HIS A C 1
ATOM 704 O O . HIS A 1 89 ? -3.765 -6.232 9.998 1.00 95.56 89 HIS A O 1
ATOM 710 N N . HIS A 1 90 ? -2.226 -4.887 9.088 1.00 97.94 90 HIS A N 1
ATOM 711 C CA . HIS A 1 90 ? -2.813 -4.845 7.752 1.00 97.94 90 HIS A CA 1
ATOM 712 C C . HIS A 1 90 ? -1.884 -5.558 6.769 1.00 97.94 90 HIS A C 1
ATOM 714 O O . HIS A 1 90 ? -0.666 -5.546 6.949 1.00 97.94 90 HIS A O 1
ATOM 720 N N . LEU A 1 91 ? -2.456 -6.140 5.720 1.00 97.94 91 LEU A N 1
ATOM 721 C CA . LEU A 1 91 ? -1.715 -6.768 4.631 1.00 97.94 91 LEU A CA 1
ATOM 722 C C . LEU A 1 91 ? -1.976 -5.978 3.356 1.00 97.94 91 LEU A C 1
ATOM 724 O O . LEU A 1 91 ? -3.124 -5.746 2.978 1.00 97.94 91 LEU A O 1
ATOM 728 N N . LEU A 1 92 ? -0.913 -5.560 2.693 1.00 98.00 92 LEU A N 1
ATOM 729 C CA . LEU A 1 92 ? -0.974 -4.821 1.449 1.00 98.00 92 LEU A CA 1
ATOM 730 C C . LEU A 1 92 ? -0.589 -5.754 0.308 1.00 98.00 92 LEU A C 1
ATOM 732 O O . LEU A 1 92 ? 0.565 -6.177 0.224 1.00 98.00 92 LEU A O 1
ATOM 736 N N . CYS A 1 93 ? -1.550 -6.044 -0.570 1.00 97.81 93 CYS A N 1
ATOM 737 C CA . CYS A 1 93 ? -1.318 -6.793 -1.797 1.00 97.81 93 CYS A CA 1
ATOM 738 C C . CYS A 1 93 ? -0.567 -5.898 -2.800 1.00 97.81 93 CYS A C 1
ATOM 740 O O . CYS A 1 93 ? -1.145 -4.931 -3.309 1.00 97.81 93 CYS A O 1
ATOM 742 N N . PRO A 1 94 ? 0.698 -6.206 -3.149 1.00 97.69 94 PRO A N 1
ATOM 743 C CA . PRO A 1 94 ? 1.465 -5.374 -4.071 1.00 97.69 94 PRO A CA 1
ATOM 744 C C . PRO A 1 94 ? 0.831 -5.291 -5.463 1.00 97.69 94 PRO A C 1
ATOM 746 O O . PRO A 1 94 ? 0.937 -4.260 -6.121 1.00 97.69 94 PRO A O 1
ATOM 749 N N . MET A 1 95 ? 0.183 -6.368 -5.922 1.00 95.69 95 MET A N 1
ATOM 750 C CA . MET A 1 95 ? -0.436 -6.417 -7.249 1.00 95.69 95 MET A CA 1
ATOM 751 C C . MET A 1 95 ? -1.638 -5.474 -7.342 1.00 95.69 95 MET A C 1
ATOM 753 O O . MET A 1 95 ? -1.720 -4.697 -8.289 1.00 95.69 95 MET A O 1
ATOM 757 N N . GLN A 1 96 ? -2.510 -5.470 -6.329 1.00 96.75 96 GLN A N 1
ATOM 758 C CA . GLN A 1 96 ? -3.661 -4.566 -6.283 1.00 96.75 96 GLN A CA 1
ATOM 759 C C . GLN A 1 96 ? -3.221 -3.092 -6.299 1.00 96.75 96 GLN A C 1
ATOM 761 O O . GLN A 1 96 ? -3.855 -2.264 -6.950 1.00 96.75 96 GLN A O 1
ATOM 766 N N . CYS A 1 97 ? -2.098 -2.771 -5.644 1.00 97.69 97 CYS A N 1
ATOM 767 C CA . CYS A 1 97 ? -1.505 -1.436 -5.705 1.00 97.69 97 CYS A CA 1
ATOM 768 C C . CYS A 1 97 ? -0.935 -1.090 -7.083 1.00 97.69 97 CYS A C 1
ATOM 770 O O . CYS A 1 97 ? -1.197 -0.009 -7.606 1.00 97.69 97 CYS A O 1
ATOM 772 N N . ARG A 1 98 ? -0.182 -2.010 -7.696 1.00 96.69 98 ARG A N 1
ATOM 773 C CA . ARG A 1 98 ? 0.413 -1.808 -9.030 1.00 96.69 98 ARG A CA 1
ATOM 774 C C . ARG A 1 98 ? -0.641 -1.605 -10.114 1.00 96.69 98 ARG A C 1
ATOM 776 O O . ARG A 1 98 ? -0.417 -0.822 -11.027 1.00 96.69 98 ARG A O 1
ATOM 783 N N . VAL A 1 99 ? -1.790 -2.266 -9.984 1.00 93.56 99 VAL A N 1
ATOM 784 C CA . VAL A 1 99 ? -2.948 -2.075 -10.867 1.00 93.56 99 VAL A CA 1
ATOM 785 C C . VAL A 1 99 ? -3.567 -0.674 -10.729 1.00 93.56 99 VAL A C 1
ATOM 787 O O . VAL A 1 99 ? -4.182 -0.188 -11.671 1.00 93.56 99 VAL A O 1
ATOM 790 N N . ASN A 1 100 ? -3.351 0.013 -9.604 1.00 95.00 100 ASN A N 1
ATOM 791 C CA . ASN A 1 100 ? -3.717 1.419 -9.404 1.00 95.00 100 ASN A CA 1
ATOM 792 C C . ASN A 1 100 ? -2.541 2.382 -9.678 1.00 95.00 100 ASN A C 1
ATOM 794 O O . ASN A 1 100 ? -2.438 3.428 -9.040 1.00 95.00 100 ASN A O 1
ATOM 798 N N . ASP A 1 101 ? -1.609 1.999 -10.558 1.00 93.62 101 ASP A N 1
ATOM 799 C CA . ASP A 1 101 ? -0.408 2.766 -10.930 1.00 93.62 101 ASP A CA 1
ATOM 800 C C . ASP A 1 101 ? 0.527 3.143 -9.756 1.00 93.62 101 ASP A C 1
ATOM 802 O O . ASP A 1 101 ? 1.413 3.997 -9.883 1.00 93.62 101 ASP A O 1
ATOM 806 N N . VAL A 1 102 ? 0.399 2.468 -8.607 1.00 96.38 102 VAL A N 1
ATOM 807 C CA . VAL A 1 102 ? 1.302 2.656 -7.466 1.00 96.38 102 VAL A CA 1
ATOM 808 C C . VAL A 1 102 ? 2.560 1.822 -7.670 1.00 96.38 102 VAL A C 1
ATOM 810 O O . VAL A 1 102 ? 2.524 0.595 -7.796 1.00 96.38 102 VAL A O 1
ATOM 813 N N . THR A 1 103 ? 3.721 2.473 -7.644 1.00 97.62 103 THR A N 1
ATOM 814 C CA . THR A 1 103 ? 4.997 1.760 -7.740 1.00 97.62 103 THR A CA 1
ATOM 815 C C . THR A 1 103 ? 5.349 1.156 -6.385 1.00 97.62 103 THR A C 1
ATOM 817 O O . THR A 1 103 ? 5.639 1.873 -5.431 1.00 97.62 103 THR A O 1
ATOM 820 N N . VAL A 1 104 ? 5.371 -0.174 -6.306 1.00 97.69 104 VAL A N 1
ATOM 821 C CA . VAL A 1 104 ? 5.739 -0.917 -5.091 1.00 97.69 104 VAL A CA 1
ATOM 822 C C . VAL A 1 104 ? 7.080 -1.618 -5.296 1.00 97.69 104 VAL A C 1
ATOM 824 O O . VAL A 1 104 ? 7.144 -2.639 -5.988 1.00 97.69 104 VAL A O 1
ATOM 827 N N . ASN A 1 105 ? 8.136 -1.084 -4.673 1.00 97.25 105 ASN A N 1
ATOM 828 C CA . ASN A 1 105 ? 9.476 -1.671 -4.663 1.00 97.25 105 ASN A CA 1
ATOM 829 C C . ASN A 1 105 ? 9.734 -2.347 -3.314 1.00 97.25 105 ASN A C 1
ATOM 831 O O . ASN A 1 105 ? 9.941 -1.675 -2.306 1.00 97.25 105 ASN A O 1
ATOM 835 N N . ASP A 1 106 ? 9.774 -3.671 -3.303 1.00 95.12 106 ASP A N 1
ATOM 836 C CA . ASP A 1 106 ? 9.876 -4.513 -2.105 1.00 95.12 106 ASP A CA 1
ATOM 837 C C . ASP A 1 106 ? 11.296 -5.030 -1.820 1.00 95.12 106 ASP A C 1
ATOM 839 O O . ASP A 1 106 ? 11.553 -5.514 -0.721 1.00 95.12 106 ASP A O 1
ATOM 843 N N . LEU A 1 107 ? 12.238 -4.873 -2.756 1.00 96.06 107 LEU A N 1
ATOM 844 C CA . LEU A 1 107 ? 13.638 -5.269 -2.579 1.00 96.06 107 LEU A CA 1
ATOM 845 C C . LEU A 1 107 ? 14.328 -4.417 -1.499 1.00 96.06 107 LEU A C 1
ATOM 847 O O . LEU A 1 107 ? 14.536 -3.221 -1.738 1.00 96.06 107 LEU A O 1
ATOM 851 N N . PRO A 1 108 ? 14.765 -4.999 -0.362 1.00 96.88 108 PRO A N 1
ATOM 852 C CA . PRO A 1 108 ? 15.475 -4.258 0.671 1.00 96.88 108 PRO A CA 1
ATOM 853 C C . PRO A 1 108 ? 16.731 -3.573 0.139 1.00 96.88 108 PRO A C 1
ATOM 855 O O . PRO A 1 108 ? 17.546 -4.194 -0.544 1.00 96.88 108 PRO A O 1
ATOM 858 N N . LYS A 1 109 ? 16.931 -2.302 0.514 1.00 96.00 109 LYS A N 1
ATOM 859 C CA . LYS A 1 109 ? 18.040 -1.468 0.013 1.00 96.00 109 LYS A CA 1
ATOM 860 C C . LYS A 1 109 ? 19.409 -2.141 0.171 1.00 96.00 109 LYS A C 1
ATOM 862 O O . LYS A 1 109 ? 20.234 -2.054 -0.725 1.00 96.00 109 LYS A O 1
ATOM 867 N N . PHE A 1 110 ? 19.648 -2.851 1.276 1.00 95.56 110 PHE A N 1
ATOM 868 C CA . PHE A 1 110 ? 20.936 -3.510 1.538 1.00 95.56 110 PHE A CA 1
ATOM 869 C C . PHE A 1 110 ? 21.203 -4.760 0.675 1.00 95.56 110 PHE A C 1
ATOM 871 O O . PHE A 1 110 ? 22.329 -5.250 0.659 1.00 95.56 110 PHE A O 1
ATOM 878 N N . LEU A 1 111 ? 20.184 -5.277 -0.021 1.00 96.56 111 LEU A N 1
ATOM 879 C CA . LEU A 1 111 ? 20.284 -6.393 -0.969 1.00 96.56 111 LEU A CA 1
ATOM 880 C C . LEU A 1 111 ? 20.252 -5.922 -2.430 1.00 96.56 111 LEU A C 1
ATOM 882 O O . LEU A 1 111 ? 20.449 -6.728 -3.337 1.00 96.56 111 LEU A O 1
ATOM 886 N N . ALA A 1 112 ? 19.979 -4.639 -2.668 1.00 95.94 112 ALA A N 1
ATOM 887 C CA . ALA A 1 112 ? 19.886 -4.086 -4.006 1.00 95.94 112 ALA A CA 1
ATOM 888 C C . ALA A 1 112 ? 21.272 -3.836 -4.613 1.00 95.94 112 ALA A C 1
ATOM 890 O O . ALA A 1 112 ? 22.183 -3.338 -3.952 1.00 95.94 112 ALA A O 1
ATOM 891 N N . VAL A 1 113 ? 21.397 -4.124 -5.908 1.00 95.81 113 VAL A N 1
ATOM 892 C CA . VAL A 1 113 ? 22.473 -3.572 -6.738 1.00 95.81 113 VAL A CA 1
ATOM 893 C C . VAL A 1 113 ? 22.164 -2.089 -6.964 1.00 95.81 113 VAL A C 1
ATOM 895 O O . VAL A 1 113 ? 21.024 -1.756 -7.290 1.00 95.81 113 VAL A O 1
ATOM 898 N N . ASP A 1 114 ? 23.157 -1.222 -6.751 1.00 94.56 114 ASP A N 1
ATOM 899 C CA . ASP A 1 114 ? 23.052 0.242 -6.850 1.00 94.56 114 ASP A CA 1
ATOM 900 C C . ASP A 1 114 ? 21.838 0.821 -6.086 1.00 94.56 114 ASP A C 1
ATOM 902 O O . ASP A 1 114 ? 20.868 1.296 -6.688 1.00 94.56 114 ASP A O 1
ATOM 906 N N . PRO A 1 115 ? 21.842 0.746 -4.739 1.00 94.88 115 PRO A N 1
ATOM 907 C CA . PRO A 1 115 ? 20.698 1.143 -3.931 1.00 94.88 115 PRO A CA 1
ATOM 908 C C . PRO A 1 115 ? 20.408 2.644 -4.027 1.00 94.88 115 PRO A C 1
ATOM 910 O O . PRO A 1 115 ? 21.302 3.478 -3.903 1.00 94.88 115 PRO A O 1
ATOM 913 N N . THR A 1 116 ? 19.125 2.979 -4.161 1.00 95.12 116 THR A N 1
ATOM 914 C CA . THR A 1 116 ? 18.596 4.350 -4.125 1.00 95.12 116 THR A CA 1
ATOM 915 C C . THR A 1 116 ? 17.477 4.462 -3.089 1.00 95.12 116 THR A C 1
ATOM 917 O O . THR A 1 116 ? 16.988 3.456 -2.566 1.00 95.12 116 THR A O 1
ATOM 920 N N . GLU A 1 117 ? 17.037 5.681 -2.790 1.00 91.94 117 GLU A N 1
ATOM 921 C CA . GLU A 1 117 ? 15.894 5.974 -1.917 1.00 91.94 117 GLU A CA 1
ATOM 922 C C . GLU A 1 117 ? 14.593 5.308 -2.389 1.00 91.94 117 GLU A C 1
ATOM 924 O O . GLU A 1 117 ? 13.766 4.926 -1.560 1.00 91.94 117 GLU A O 1
ATOM 929 N N . ASN A 1 118 ? 14.470 5.090 -3.701 1.00 94.50 118 ASN A N 1
ATOM 930 C CA . ASN A 1 118 ? 13.322 4.452 -4.341 1.00 94.50 118 ASN A CA 1
ATOM 931 C C . ASN A 1 118 ? 13.353 2.921 -4.243 1.00 94.50 118 ASN A C 1
ATOM 933 O O . ASN A 1 118 ? 12.333 2.274 -4.478 1.00 94.50 118 ASN A O 1
ATOM 937 N N . LYS A 1 119 ? 14.501 2.317 -3.903 1.00 93.12 119 LYS A N 1
ATOM 938 C CA . LYS A 1 119 ? 14.577 0.885 -3.580 1.00 93.12 119 LYS A CA 1
ATOM 939 C C . LYS A 1 119 ? 13.984 0.680 -2.186 1.00 93.12 119 LYS A C 1
ATOM 941 O O . LYS A 1 119 ? 14.292 1.444 -1.275 1.00 93.12 119 LYS A O 1
ATOM 946 N N . HIS A 1 120 ? 13.159 -0.346 -1.990 1.00 97.44 120 HIS A N 1
ATOM 947 C CA . HIS A 1 120 ? 12.432 -0.562 -0.729 1.00 97.44 120 HIS A CA 1
ATOM 948 C C . HIS A 1 120 ? 11.564 0.649 -0.336 1.00 97.44 120 HIS A C 1
ATOM 950 O O . HIS A 1 120 ? 11.810 1.319 0.674 1.00 97.44 120 HIS A O 1
ATOM 956 N N . ALA A 1 121 ? 10.612 0.990 -1.198 1.00 97.75 121 ALA A N 1
ATOM 957 C CA . ALA A 1 121 ? 9.685 2.099 -1.004 1.00 97.75 121 ALA A CA 1
ATOM 958 C C . ALA A 1 121 ? 8.409 1.913 -1.839 1.00 97.75 121 ALA A C 1
ATOM 960 O O . ALA A 1 121 ? 8.417 1.216 -2.858 1.00 97.75 121 ALA A O 1
ATOM 961 N N . ILE A 1 122 ? 7.334 2.580 -1.423 1.00 98.44 122 ILE A N 1
ATOM 962 C CA . ILE A 1 122 ? 6.091 2.725 -2.192 1.00 98.44 122 ILE A CA 1
ATOM 963 C C . ILE A 1 122 ? 6.044 4.149 -2.743 1.00 98.44 122 ILE A C 1
ATOM 965 O O . ILE A 1 122 ? 6.274 5.096 -1.995 1.00 98.44 122 ILE A O 1
ATOM 969 N N . ILE A 1 123 ? 5.802 4.311 -4.042 1.00 97.94 123 ILE A N 1
ATOM 970 C CA . ILE A 1 123 ? 5.937 5.597 -4.732 1.00 97.94 123 ILE A CA 1
ATOM 971 C C . ILE A 1 123 ? 4.651 5.926 -5.485 1.00 97.94 123 ILE A C 1
ATOM 973 O O . ILE A 1 123 ? 4.169 5.130 -6.293 1.00 97.94 123 ILE A O 1
ATOM 977 N N . PHE A 1 124 ? 4.157 7.137 -5.246 1.00 95.50 124 PHE A N 1
ATOM 978 C CA . PHE A 1 124 ? 3.043 7.766 -5.945 1.00 95.50 124 PHE A CA 1
ATOM 979 C C . PHE A 1 124 ? 3.594 8.845 -6.871 1.00 95.50 124 PHE A C 1
ATOM 981 O O . PHE A 1 124 ? 4.451 9.632 -6.462 1.00 95.50 124 PHE A O 1
ATOM 988 N N . GLN A 1 125 ? 3.121 8.873 -8.112 1.00 91.12 125 GLN A N 1
ATOM 989 C CA . GLN A 1 125 ? 3.459 9.906 -9.092 1.00 91.12 125 GLN A CA 1
ATOM 990 C C . GLN A 1 125 ? 2.309 10.906 -9.211 1.00 91.12 125 GLN A C 1
ATOM 992 O O . GLN A 1 125 ? 1.177 10.565 -8.884 1.00 91.12 125 GLN A O 1
ATOM 997 N N . ASP A 1 126 ? 2.605 12.110 -9.707 1.00 84.00 126 ASP A N 1
ATOM 998 C CA . ASP A 1 126 ? 1.598 13.125 -10.051 1.00 84.00 126 ASP A CA 1
ATOM 999 C C . ASP A 1 126 ? 0.607 13.450 -8.909 1.00 84.00 126 ASP A C 1
ATOM 1001 O O . ASP A 1 126 ? -0.573 13.693 -9.147 1.00 84.00 126 ASP A O 1
ATOM 1005 N N . VAL A 1 127 ? 1.080 13.461 -7.657 1.00 82.12 127 VAL A N 1
ATOM 1006 C CA . VAL A 1 127 ? 0.264 13.833 -6.491 1.00 82.12 127 VAL A CA 1
ATOM 1007 C C . VAL A 1 127 ? 0.022 15.347 -6.504 1.00 82.12 127 VAL A C 1
ATOM 1009 O O . VAL A 1 127 ? 0.971 16.115 -6.680 1.00 82.12 127 VAL A O 1
ATOM 1012 N N . ASP A 1 128 ? -1.234 15.752 -6.289 1.00 71.62 128 ASP A N 1
ATOM 1013 C CA . ASP A 1 128 ? -1.741 17.136 -6.341 1.00 71.62 128 ASP A CA 1
ATOM 1014 C C . ASP A 1 128 ? -1.569 17.842 -7.718 1.00 71.62 128 ASP A C 1
ATOM 1016 O O . ASP A 1 128 ? -0.957 18.913 -7.792 1.00 71.62 128 ASP A O 1
ATOM 1020 N N . PRO A 1 129 ? -2.097 17.285 -8.831 1.00 62.94 129 PRO A N 1
ATOM 1021 C CA . PRO A 1 129 ? -1.810 17.772 -10.186 1.00 62.94 129 PRO A CA 1
ATOM 1022 C C . PRO A 1 129 ? -2.631 19.001 -10.618 1.00 62.94 129 PRO A C 1
ATOM 1024 O O . PRO A 1 129 ? -2.350 19.564 -11.674 1.00 62.94 129 PRO A O 1
ATOM 1027 N N . ASP A 1 130 ? -3.633 19.419 -9.838 1.00 64.00 130 ASP A N 1
ATOM 1028 C CA . ASP A 1 130 ? -4.681 20.327 -10.324 1.00 64.00 130 ASP A CA 1
ATOM 1029 C C . ASP A 1 130 ? -4.202 21.760 -10.630 1.00 64.00 130 ASP A C 1
ATOM 1031 O O . ASP A 1 130 ? -4.795 22.402 -11.486 1.00 64.00 130 ASP A O 1
ATOM 1035 N N . ASP A 1 131 ? -3.118 22.257 -10.012 1.00 58.75 131 ASP A N 1
ATOM 1036 C CA . ASP A 1 131 ? -2.584 23.617 -10.267 1.00 58.75 131 ASP A CA 1
ATOM 1037 C C . ASP A 1 131 ? -1.072 23.789 -9.943 1.00 58.75 131 ASP A C 1
ATOM 1039 O O . ASP A 1 131 ? -0.546 24.908 -9.893 1.00 58.75 131 ASP A O 1
ATOM 1043 N N . GLY A 1 132 ? -0.340 22.694 -9.694 1.00 63.56 132 GLY A N 1
ATOM 1044 C CA . GLY A 1 132 ? 1.059 22.700 -9.237 1.00 63.56 132 GLY A CA 1
ATOM 1045 C C . GLY A 1 132 ? 1.989 21.804 -10.067 1.00 63.56 132 GLY A C 1
ATOM 1046 O O . GLY A 1 132 ? 1.535 21.073 -10.944 1.00 63.56 132 GLY A O 1
ATOM 1047 N N . PRO A 1 133 ? 3.316 21.849 -9.834 1.00 68.88 133 PRO A N 1
ATOM 1048 C CA . PRO A 1 133 ? 4.214 20.879 -10.448 1.00 68.88 133 PRO A CA 1
ATOM 1049 C C . PRO A 1 133 ? 3.889 19.477 -9.920 1.00 68.88 133 PRO A C 1
ATOM 1051 O O . PRO A 1 133 ? 3.847 19.292 -8.703 1.00 68.88 133 PRO A O 1
ATOM 1054 N N . SER A 1 134 ? 3.726 18.502 -10.823 1.00 72.06 134 SER A N 1
ATOM 1055 C CA . SER A 1 134 ? 3.598 17.083 -10.475 1.00 72.06 134 SER A CA 1
ATOM 1056 C C . SER A 1 134 ? 4.617 16.695 -9.408 1.00 72.06 134 SER A C 1
ATOM 1058 O O . SER A 1 134 ? 5.831 16.767 -9.641 1.00 72.06 134 SER A O 1
ATOM 1060 N N . ARG A 1 135 ? 4.132 16.283 -8.234 1.00 85.50 135 ARG A N 1
ATOM 1061 C CA . ARG A 1 135 ? 4.986 15.844 -7.133 1.00 85.50 135 ARG A CA 1
ATOM 1062 C C . ARG A 1 135 ? 4.936 14.330 -7.005 1.00 85.50 135 ARG A C 1
ATOM 1064 O O . ARG A 1 135 ? 3.868 13.735 -6.925 1.00 85.50 135 ARG A O 1
ATOM 1071 N N . SER A 1 136 ? 6.104 13.708 -6.909 1.00 91.75 136 SER A N 1
ATOM 1072 C CA . SER A 1 136 ? 6.208 12.316 -6.482 1.00 91.75 136 SER A CA 1
ATOM 1073 C C . SER A 1 136 ? 6.251 12.225 -4.955 1.00 91.75 136 SER A C 1
ATOM 1075 O O . SER A 1 136 ? 7.014 12.957 -4.315 1.00 91.75 136 SER A O 1
ATOM 1077 N N . VAL A 1 137 ? 5.497 11.294 -4.373 1.00 95.19 137 VAL A N 1
ATOM 1078 C CA . VAL A 1 137 ? 5.564 10.958 -2.943 1.00 95.19 137 VAL A CA 1
ATOM 1079 C C . VAL A 1 137 ? 6.189 9.581 -2.784 1.00 95.19 137 VAL A C 1
ATOM 1081 O O . VAL A 1 137 ? 5.675 8.606 -3.323 1.00 95.19 137 VAL A O 1
ATOM 1084 N N . THR A 1 138 ? 7.271 9.497 -2.013 1.00 96.94 138 THR A N 1
ATOM 1085 C CA . THR A 1 138 ? 7.958 8.239 -1.697 1.00 96.94 138 THR A CA 1
ATOM 1086 C C . THR A 1 138 ? 7.743 7.901 -0.228 1.00 96.94 138 THR A C 1
ATOM 1088 O O . THR A 1 138 ? 8.139 8.664 0.649 1.00 96.94 138 THR A O 1
ATOM 1091 N N . LEU A 1 139 ? 7.144 6.744 0.043 1.00 97.88 139 LEU A N 1
ATOM 1092 C CA . LEU A 1 139 ? 6.956 6.183 1.377 1.00 97.88 139 LEU A CA 1
ATOM 1093 C C . LEU A 1 139 ? 8.034 5.111 1.607 1.00 97.88 139 LEU A C 1
ATOM 1095 O O . LEU A 1 139 ? 7.930 4.013 1.046 1.00 97.88 139 LEU A O 1
ATOM 1099 N N . PRO A 1 140 ? 9.107 5.403 2.365 1.00 97.69 140 PRO A N 1
ATOM 1100 C CA . PRO A 1 140 ? 10.157 4.426 2.618 1.00 97.69 140 PRO A CA 1
ATOM 1101 C C . PRO A 1 140 ? 9.622 3.276 3.474 1.00 97.69 140 PRO A C 1
ATOM 1103 O O . PRO A 1 140 ? 9.012 3.504 4.519 1.00 97.69 140 PRO A O 1
ATOM 1106 N N . LEU A 1 141 ? 9.894 2.047 3.039 1.00 97.81 141 LEU A N 1
ATOM 1107 C CA . LEU A 1 141 ? 9.574 0.847 3.804 1.00 97.81 141 LEU A CA 1
ATOM 1108 C C . LEU A 1 141 ? 10.641 0.594 4.873 1.00 97.81 141 LEU A C 1
ATOM 1110 O O . LEU A 1 141 ? 11.825 0.897 4.691 1.00 97.81 141 LEU A O 1
ATOM 1114 N N . GLU A 1 142 ? 10.212 -0.015 5.970 1.00 96.69 142 GLU A N 1
ATOM 1115 C CA . GLU A 1 142 ? 11.078 -0.550 7.018 1.00 96.69 142 GLU A CA 1
ATOM 1116 C C . GLU A 1 142 ? 11.052 -2.082 7.001 1.00 96.69 142 GLU A C 1
ATOM 1118 O O . GLU A 1 142 ? 10.170 -2.692 6.398 1.00 96.69 142 GLU A O 1
ATOM 1123 N N . LEU A 1 143 ? 12.032 -2.722 7.644 1.00 96.75 143 LEU A N 1
ATOM 1124 C CA . LEU A 1 143 ? 12.043 -4.173 7.830 1.00 96.75 143 LEU A CA 1
ATOM 1125 C C . LEU A 1 143 ? 11.742 -4.538 9.280 1.00 96.75 143 LEU A C 1
ATOM 1127 O O . LEU A 1 143 ? 12.478 -4.159 10.193 1.00 96.75 143 LEU A O 1
ATOM 1131 N N . LYS A 1 144 ? 10.721 -5.371 9.472 1.00 95.38 144 LYS A N 1
ATOM 1132 C CA . LYS A 1 144 ? 10.432 -6.058 10.731 1.00 95.38 144 LYS A CA 1
ATOM 1133 C C . LYS A 1 144 ? 10.746 -7.540 10.550 1.00 95.38 144 LYS A C 1
ATOM 1135 O O . LYS A 1 144 ? 9.948 -8.316 10.032 1.00 95.38 144 LYS A O 1
ATOM 1140 N N . GLY A 1 145 ? 11.963 -7.929 10.928 1.00 94.19 145 GLY A N 1
ATOM 1141 C CA . GLY A 1 145 ? 12.511 -9.222 10.520 1.00 94.19 145 GLY A CA 1
ATOM 1142 C C . GLY A 1 145 ? 12.755 -9.230 9.010 1.00 94.19 145 GLY A C 1
ATOM 1143 O O . GLY A 1 145 ? 13.572 -8.453 8.525 1.00 94.19 145 GLY A O 1
ATOM 1144 N N . VAL A 1 146 ? 12.053 -10.100 8.281 1.00 93.81 146 VAL A N 1
ATOM 1145 C CA . VAL A 1 146 ? 12.107 -10.164 6.807 1.00 93.81 146 VAL A CA 1
ATOM 1146 C C . VAL A 1 146 ? 10.914 -9.485 6.131 1.00 93.81 146 VAL A C 1
ATOM 1148 O O . VAL A 1 146 ? 10.889 -9.391 4.908 1.00 93.81 146 VAL A O 1
ATOM 1151 N N . THR A 1 147 ? 9.940 -9.009 6.908 1.00 95.75 147 THR A N 1
ATOM 1152 C CA . THR A 1 147 ? 8.722 -8.393 6.383 1.00 95.75 147 THR A CA 1
ATOM 1153 C C . THR A 1 147 ? 8.933 -6.904 6.146 1.00 95.75 147 THR A C 1
ATOM 1155 O O . THR A 1 147 ? 9.420 -6.195 7.031 1.00 95.75 147 THR A O 1
ATOM 1158 N N . SER A 1 148 ? 8.548 -6.429 4.963 1.00 98.00 148 SER A N 1
ATOM 1159 C CA . SER A 1 148 ? 8.550 -5.008 4.607 1.00 98.00 148 SER A CA 1
ATOM 1160 C C . SER A 1 148 ? 7.286 -4.334 5.133 1.00 98.00 148 SER A C 1
ATOM 1162 O O . SER A 1 148 ? 6.189 -4.809 4.850 1.00 98.00 148 SER A O 1
ATOM 1164 N N . VAL A 1 149 ? 7.422 -3.242 5.885 1.00 97.94 149 VAL A N 1
ATOM 1165 C CA . VAL A 1 149 ? 6.298 -2.602 6.588 1.00 97.94 149 VAL A CA 1
ATOM 1166 C C . VAL A 1 149 ? 6.301 -1.080 6.446 1.00 97.94 149 VAL A C 1
ATOM 1168 O O . VAL A 1 149 ? 7.357 -0.458 6.311 1.00 97.94 149 VAL A O 1
ATOM 1171 N N . LEU A 1 150 ? 5.113 -0.483 6.544 1.00 98.25 150 LEU A N 1
ATOM 1172 C CA . LEU A 1 150 ? 4.916 0.909 6.953 1.00 98.25 150 LEU A CA 1
ATOM 1173 C C . LEU A 1 150 ? 4.338 0.925 8.373 1.00 98.25 150 LEU A C 1
ATOM 1175 O O . LEU A 1 150 ? 3.379 0.206 8.656 1.00 98.25 150 LEU A O 1
ATOM 1179 N N . ASN A 1 151 ? 4.892 1.759 9.254 1.00 97.38 151 ASN A N 1
ATOM 1180 C CA . ASN A 1 151 ? 4.294 2.014 10.566 1.00 97.38 151 ASN A CA 1
ATOM 1181 C C . ASN A 1 151 ? 3.145 3.010 10.391 1.00 97.38 151 ASN A C 1
ATOM 1183 O O . ASN A 1 151 ? 3.345 4.121 9.893 1.00 97.38 151 ASN A O 1
ATOM 1187 N N . VAL A 1 152 ? 1.940 2.594 10.760 1.00 97.94 152 VAL A N 1
ATOM 1188 C CA . VAL A 1 152 ? 0.707 3.354 10.555 1.00 97.94 152 VAL A CA 1
ATOM 1189 C C . VAL A 1 152 ? -0.088 3.438 11.848 1.00 97.94 152 VAL A C 1
ATOM 1191 O O . VAL A 1 152 ? 0.173 2.743 12.830 1.00 97.94 152 VAL A O 1
ATOM 1194 N N . SER A 1 153 ? -1.066 4.327 11.862 1.00 97.31 153 SER A N 1
ATOM 1195 C CA . SER A 1 153 ? -1.945 4.533 13.003 1.00 97.31 153 SER A CA 1
ATOM 1196 C C . SER A 1 153 ? -3.370 4.801 12.529 1.00 97.31 153 SER A C 1
ATOM 1198 O O . SER A 1 153 ? -3.596 5.044 11.344 1.00 97.31 153 SER A O 1
ATOM 1200 N N . VAL A 1 154 ? -4.347 4.754 13.429 1.00 96.81 154 VAL A N 1
ATOM 1201 C CA . VAL A 1 154 ? -5.747 5.006 13.063 1.00 96.81 154 VAL A CA 1
ATOM 1202 C C . VAL A 1 154 ? -6.020 6.513 13.068 1.00 96.81 154 VAL A C 1
ATOM 1204 O O . VAL A 1 154 ? -5.886 7.122 14.131 1.00 96.81 154 VAL A O 1
ATOM 1207 N N . PRO A 1 155 ? -6.409 7.137 11.938 1.00 96.56 155 PRO A N 1
ATOM 1208 C CA . PRO A 1 155 ? -6.869 8.517 11.955 1.00 96.56 155 PRO A CA 1
ATOM 1209 C C . PRO A 1 155 ? -8.238 8.595 12.624 1.00 96.56 155 PRO A C 1
ATOM 1211 O O . PRO A 1 155 ? -9.096 7.723 12.457 1.00 96.56 155 PRO A O 1
ATOM 1214 N N . THR A 1 156 ? -8.479 9.681 13.343 1.00 95.19 156 THR A N 1
ATOM 1215 C CA . THR A 1 156 ? -9.831 10.013 13.795 1.00 95.19 156 THR A CA 1
ATOM 1216 C C . THR A 1 156 ? -10.697 10.466 12.617 1.00 95.19 156 THR A C 1
ATOM 1218 O O . THR A 1 156 ? -10.201 10.970 11.605 1.00 95.19 156 THR A O 1
ATOM 1221 N N . THR A 1 157 ? -12.019 10.337 12.751 1.00 95.50 157 THR A N 1
ATOM 1222 C CA . THR A 1 157 ? -12.970 10.842 11.748 1.00 95.50 157 THR A CA 1
ATOM 1223 C C . THR A 1 157 ? -12.767 12.336 11.475 1.00 95.50 157 THR A C 1
ATOM 1225 O O . THR A 1 157 ? -12.824 12.754 10.321 1.00 95.50 157 THR A O 1
ATOM 1228 N N . ASP A 1 158 ? -12.472 13.126 12.512 1.00 96.12 158 ASP A N 1
ATOM 1229 C CA . ASP A 1 158 ? -12.228 14.567 12.391 1.00 96.12 158 ASP A CA 1
ATOM 1230 C C . ASP A 1 158 ? -10.916 14.868 11.648 1.00 96.12 158 ASP A C 1
ATOM 1232 O O . ASP A 1 158 ? -10.888 15.739 10.778 1.00 96.12 158 ASP A O 1
ATOM 1236 N N . GLU A 1 159 ? -9.837 14.126 11.931 1.00 93.50 159 GLU A N 1
ATOM 1237 C CA . GLU A 1 159 ? -8.570 14.245 11.193 1.00 93.50 159 GLU A CA 1
ATOM 1238 C C . GLU A 1 159 ? -8.770 13.922 9.710 1.00 93.50 159 GLU A C 1
ATOM 1240 O O . GLU A 1 159 ? -8.346 14.700 8.850 1.00 93.50 159 GLU A O 1
ATOM 1245 N N . PHE A 1 160 ? -9.488 12.841 9.396 1.00 95.38 160 PHE A N 1
ATOM 1246 C CA . PHE A 1 160 ? -9.794 12.476 8.014 1.00 95.38 160 PHE A CA 1
ATOM 1247 C C . PHE A 1 160 ? -10.659 13.526 7.298 1.00 95.38 160 PHE A C 1
ATOM 1249 O O . PHE A 1 160 ? -10.376 13.890 6.149 1.00 95.38 160 PHE A O 1
ATOM 1256 N N . ALA A 1 161 ? -11.676 14.055 7.983 1.00 95.62 161 ALA A N 1
ATOM 1257 C CA . ALA A 1 161 ? -12.578 15.081 7.459 1.00 95.62 161 ALA A CA 1
ATOM 1258 C C . ALA A 1 161 ? -11.924 16.467 7.332 1.00 95.62 161 ALA A C 1
ATOM 1260 O O . ALA A 1 161 ? -12.406 17.303 6.568 1.00 95.62 161 ALA A O 1
ATOM 1261 N N . SER A 1 162 ? -10.818 16.725 8.035 1.00 93.38 162 SER A N 1
ATOM 1262 C CA . SER A 1 162 ? -10.101 18.005 7.959 1.00 93.38 162 SER A CA 1
ATOM 1263 C C . SER A 1 162 ? -9.402 18.245 6.615 1.00 93.38 162 SER A C 1
ATOM 1265 O O . SER A 1 162 ? -9.089 19.389 6.297 1.00 93.38 162 SER A O 1
ATOM 1267 N N . HIS A 1 163 ? -9.146 17.180 5.840 1.00 88.88 163 HIS A N 1
ATOM 1268 C CA . HIS A 1 163 ? -8.365 17.210 4.593 1.00 88.88 163 HIS A CA 1
ATOM 1269 C C . HIS A 1 163 ? -6.955 17.825 4.754 1.00 88.88 163 HIS A C 1
ATOM 1271 O O . HIS A 1 163 ? -6.353 18.256 3.778 1.00 88.88 163 HIS A O 1
ATOM 1277 N N . MET A 1 164 ? -6.411 17.866 5.980 1.00 89.25 164 MET A N 1
ATOM 1278 C CA . MET A 1 164 ? -5.077 18.422 6.242 1.00 89.25 164 MET A CA 1
ATOM 1279 C 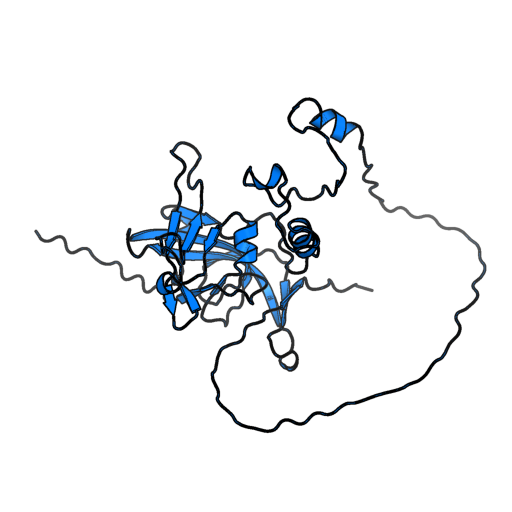C . MET A 1 164 ? -3.927 17.491 5.842 1.00 89.25 164 MET A C 1
ATOM 1281 O O . MET A 1 164 ? -2.835 17.974 5.554 1.00 89.25 164 MET A O 1
ATOM 1285 N N . CYS A 1 165 ? -4.150 16.176 5.867 1.00 92.38 165 CYS A N 1
ATOM 1286 C CA . CYS A 1 165 ? -3.182 15.189 5.395 1.00 92.38 165 CYS A CA 1
ATOM 1287 C C . CYS A 1 165 ? -3.522 14.803 3.954 1.00 92.38 165 CYS A C 1
ATOM 1289 O O . CYS A 1 165 ? -4.680 14.479 3.664 1.00 92.38 165 CYS A O 1
ATOM 1291 N N . THR A 1 166 ? -2.517 14.802 3.076 1.00 93.81 166 THR A N 1
ATOM 1292 C CA . THR A 1 166 ? -2.662 14.371 1.681 1.00 93.81 166 THR A CA 1
ATOM 1293 C C . THR A 1 166 ? -3.155 12.926 1.638 1.00 93.81 166 THR A C 1
ATOM 1295 O O . THR A 1 166 ? -2.658 12.068 2.375 1.00 93.81 166 THR A O 1
ATOM 1298 N N . ARG A 1 167 ? -4.153 12.658 0.794 1.00 95.25 167 ARG A N 1
ATOM 1299 C CA . ARG A 1 167 ? -4.693 11.312 0.588 1.00 95.25 167 ARG A CA 1
ATOM 1300 C C . ARG A 1 167 ? -3.908 10.621 -0.514 1.00 95.25 167 ARG A C 1
ATOM 1302 O O . ARG A 1 167 ? -3.709 11.191 -1.581 1.00 95.25 167 ARG A O 1
ATOM 1309 N N . LEU A 1 168 ? -3.444 9.413 -0.230 1.00 97.06 168 LEU A N 1
ATOM 1310 C CA . LEU A 1 168 ? -2.756 8.559 -1.186 1.00 97.06 168 LEU A CA 1
ATOM 1311 C C . LEU A 1 168 ? -3.635 7.339 -1.426 1.00 97.06 168 LEU A C 1
ATOM 1313 O O . LEU A 1 168 ? -3.849 6.540 -0.513 1.00 97.06 168 LEU A O 1
ATOM 1317 N N . GLU A 1 169 ? -4.141 7.223 -2.647 1.00 97.31 169 GLU A N 1
ATOM 1318 C CA . GLU A 1 169 ? -5.017 6.133 -3.067 1.00 97.31 169 GLU A CA 1
ATOM 1319 C C . GLU A 1 169 ? -4.176 4.910 -3.435 1.00 97.31 169 GLU A C 1
ATOM 1321 O O . GLU A 1 169 ? -3.590 4.829 -4.515 1.00 97.31 169 GLU A O 1
ATOM 1326 N N . PHE A 1 170 ? -4.072 3.946 -2.520 1.00 98.12 170 PHE A N 1
ATOM 1327 C CA . PHE A 1 170 ? -3.264 2.742 -2.737 1.00 98.12 170 PHE A CA 1
ATOM 1328 C C . PHE A 1 170 ? -3.887 1.795 -3.750 1.00 98.12 170 PHE A C 1
ATOM 1330 O O . PHE A 1 170 ? -3.180 1.005 -4.359 1.00 98.12 170 PHE A O 1
ATOM 1337 N N . THR A 1 171 ? -5.206 1.821 -3.873 1.00 98.06 171 THR A N 1
ATOM 1338 C CA . THR A 1 171 ? -6.001 0.882 -4.670 1.00 98.06 171 THR A CA 1
ATOM 1339 C C . THR A 1 171 ? -7.205 1.637 -5.214 1.00 98.06 171 THR A C 1
ATOM 1341 O O . THR A 1 171 ? -7.604 2.644 -4.640 1.00 98.06 171 THR A O 1
ATOM 1344 N N . SER A 1 172 ? -7.777 1.185 -6.324 1.00 96.00 172 SER A N 1
ATOM 1345 C CA . SER A 1 172 ? -8.863 1.918 -6.975 1.00 96.00 172 SER A CA 1
ATOM 1346 C C . SER A 1 172 ? -10.209 1.710 -6.275 1.00 96.00 172 SER A C 1
ATOM 1348 O O . SER A 1 172 ? -10.582 0.580 -5.946 1.00 96.00 172 SER A O 1
ATOM 1350 N N . GLU A 1 173 ? -10.988 2.782 -6.124 1.00 95.31 173 GLU A N 1
ATOM 1351 C CA . GLU A 1 173 ? -12.386 2.695 -5.686 1.00 95.31 173 GLU A CA 1
ATOM 1352 C C . GLU A 1 173 ? -13.284 2.029 -6.738 1.00 95.31 173 GLU A C 1
ATOM 1354 O O . GLU A 1 173 ? -14.187 1.258 -6.406 1.00 95.31 173 GLU A O 1
ATOM 1359 N N . HIS A 1 174 ? -13.054 2.346 -8.013 1.00 91.19 174 HIS A N 1
ATOM 1360 C CA . HIS A 1 174 ? -14.013 2.081 -9.088 1.00 91.19 174 HIS A CA 1
ATOM 1361 C C . HIS A 1 174 ? -13.645 0.882 -9.950 1.00 91.19 174 HIS A C 1
ATOM 1363 O O . HIS A 1 174 ? -14.526 0.221 -10.504 1.00 91.19 174 HIS A O 1
ATOM 1369 N N . LEU A 1 175 ? -12.353 0.588 -10.073 1.00 89.62 175 LEU A N 1
ATOM 1370 C CA . LEU A 1 175 ? -11.904 -0.570 -10.818 1.00 89.62 175 LEU A CA 1
ATOM 1371 C C . LEU A 1 175 ? -12.160 -1.834 -10.001 1.00 89.62 175 LEU A C 1
ATOM 1373 O O . LEU A 1 175 ? -11.523 -2.046 -8.974 1.00 89.62 175 LEU A O 1
ATOM 1377 N N . ILE A 1 176 ? -13.080 -2.680 -10.463 1.00 89.50 176 ILE A N 1
ATOM 1378 C CA . ILE A 1 176 ? -13.413 -3.935 -9.784 1.00 89.50 176 ILE A CA 1
ATOM 1379 C C . ILE A 1 176 ? -12.158 -4.806 -9.685 1.00 89.50 176 ILE A C 1
ATOM 1381 O O . ILE A 1 176 ? -11.551 -5.148 -10.696 1.00 89.50 176 ILE A O 1
ATOM 1385 N N . TRP A 1 177 ? -11.797 -5.167 -8.455 1.00 93.12 177 TRP A N 1
ATOM 1386 C CA . TRP A 1 177 ? -10.701 -6.087 -8.181 1.00 93.12 177 TRP A CA 1
ATOM 1387 C C . TRP A 1 177 ? -11.212 -7.531 -8.156 1.00 93.12 177 TRP A C 1
ATOM 1389 O O . TRP A 1 177 ? -12.056 -7.870 -7.325 1.00 93.12 177 TRP A O 1
ATOM 1399 N N . ASP A 1 178 ? -10.688 -8.373 -9.047 1.00 91.94 178 ASP A N 1
ATOM 1400 C CA . ASP A 1 178 ? -10.832 -9.830 -8.984 1.00 91.94 178 ASP A CA 1
ATOM 1401 C C . ASP A 1 178 ? -9.439 -10.475 -9.054 1.00 91.94 178 ASP A C 1
ATOM 1403 O O . ASP A 1 178 ? -8.836 -10.504 -10.128 1.00 91.94 178 ASP A O 1
ATOM 1407 N N . PRO A 1 179 ? -8.909 -11.016 -7.942 1.00 92.00 179 PRO A N 1
ATOM 1408 C CA . PRO A 1 179 ? -7.589 -11.642 -7.939 1.00 92.00 179 PRO A CA 1
ATOM 1409 C C . PRO A 1 179 ? -7.500 -12.904 -8.809 1.00 92.00 179 PRO A C 1
ATOM 1411 O O . PRO A 1 179 ? -6.399 -13.380 -9.083 1.00 92.00 179 PRO A O 1
ATOM 1414 N N . ASN A 1 180 ? -8.639 -13.464 -9.233 1.00 91.69 180 ASN A N 1
ATOM 1415 C CA . ASN A 1 180 ? -8.702 -14.651 -10.081 1.00 91.69 180 ASN A CA 1
ATOM 1416 C C . ASN A 1 180 ? -8.931 -14.311 -11.563 1.00 91.69 180 ASN A C 1
ATOM 1418 O O . ASN A 1 180 ? -9.142 -15.237 -12.352 1.00 91.69 180 ASN A O 1
ATOM 1422 N N . ASP A 1 181 ? -8.896 -13.030 -11.950 1.00 89.19 181 ASP A N 1
ATOM 1423 C CA . ASP A 1 181 ? -9.058 -12.629 -13.346 1.00 89.19 181 ASP A CA 1
ATOM 1424 C C . ASP A 1 181 ? -7.944 -13.266 -14.209 1.00 89.19 181 ASP A C 1
ATOM 1426 O O . ASP A 1 181 ? -6.756 -12.958 -14.034 1.00 89.19 181 ASP A O 1
ATOM 1430 N N . PRO A 1 182 ? -8.289 -14.165 -15.155 1.00 90.44 182 PRO A N 1
ATOM 1431 C CA . PRO A 1 182 ? -7.297 -14.838 -15.989 1.00 90.44 182 PRO A CA 1
ATOM 1432 C C . PRO A 1 182 ? -6.526 -13.865 -16.891 1.00 90.44 182 PRO A C 1
ATOM 1434 O O . PRO A 1 182 ? -5.413 -14.186 -17.319 1.00 90.44 182 PRO A O 1
ATOM 1437 N N . SER A 1 183 ? -7.075 -12.671 -17.149 1.00 89.62 183 SER A N 1
ATOM 1438 C CA . SER A 1 183 ? -6.455 -11.669 -18.013 1.00 89.62 183 SER A CA 1
ATOM 1439 C C . SER A 1 183 ? -5.098 -11.195 -17.493 1.00 89.62 183 SER A C 1
ATOM 1441 O O . SER A 1 183 ? -4.240 -10.875 -18.311 1.00 89.62 183 SER A O 1
ATOM 1443 N N . PHE A 1 184 ? -4.844 -11.226 -16.178 1.00 91.56 184 PHE A N 1
ATOM 1444 C CA . PHE A 1 184 ? -3.521 -10.911 -15.629 1.00 91.56 184 PHE A CA 1
ATOM 1445 C C . PHE A 1 184 ? -2.454 -11.899 -16.110 1.00 91.56 184 PHE A C 1
ATOM 1447 O O . PHE A 1 184 ? -1.364 -11.498 -16.516 1.00 91.56 184 PHE A O 1
ATOM 1454 N N . GLY A 1 185 ? -2.780 -13.195 -16.110 1.00 91.06 185 GLY A N 1
ATOM 1455 C CA . GLY A 1 185 ? -1.876 -14.235 -16.595 1.00 91.06 185 GLY A CA 1
ATOM 1456 C C . GLY A 1 185 ? -1.657 -14.163 -18.106 1.00 91.06 185 GLY A C 1
ATOM 1457 O O . GLY A 1 185 ? -0.549 -14.413 -18.581 1.00 91.06 185 GLY A O 1
ATOM 1458 N N . ASP A 1 186 ? -2.693 -13.801 -18.862 1.00 90.50 186 ASP A N 1
ATOM 1459 C CA . ASP A 1 186 ? -2.596 -13.639 -20.313 1.00 90.50 186 ASP A CA 1
ATOM 1460 C C . ASP A 1 186 ? -1.798 -12.386 -20.701 1.00 90.50 186 ASP A C 1
ATOM 1462 O O . ASP A 1 186 ? -0.969 -12.455 -21.609 1.00 90.50 186 ASP A O 1
ATOM 1466 N N . GLN A 1 187 ? -1.976 -11.273 -19.981 1.00 88.12 187 GLN A N 1
ATOM 1467 C CA . GLN A 1 187 ? -1.191 -10.047 -20.155 1.00 88.12 187 GLN A CA 1
ATOM 1468 C C . GLN A 1 187 ? 0.294 -10.290 -19.865 1.00 88.12 187 GLN A C 1
ATOM 1470 O O . GLN A 1 187 ? 1.126 -9.950 -20.699 1.00 88.12 187 GLN A O 1
ATOM 1475 N N . GLU A 1 188 ? 0.635 -10.949 -18.751 1.00 90.81 188 GLU A N 1
ATOM 1476 C CA . GLU A 1 188 ? 2.028 -11.293 -18.417 1.00 90.81 188 GLU A CA 1
ATOM 1477 C C . GLU A 1 188 ? 2.675 -12.163 -19.507 1.00 90.81 188 GLU A C 1
ATOM 1479 O O . GLU A 1 188 ? 3.789 -11.897 -19.962 1.00 90.81 188 GLU A O 1
ATOM 1484 N N . ARG A 1 189 ? 1.961 -13.184 -20.001 1.00 89.00 189 ARG A N 1
ATOM 1485 C CA . ARG A 1 189 ? 2.461 -14.033 -21.097 1.00 89.00 189 ARG A CA 1
ATOM 1486 C C . ARG A 1 189 ? 2.642 -13.257 -22.394 1.00 89.00 189 ARG A C 1
ATOM 1488 O O . ARG A 1 189 ? 3.606 -13.511 -23.108 1.00 89.00 189 ARG A O 1
ATOM 1495 N N . ALA A 1 190 ? 1.746 -12.319 -22.694 1.00 89.38 190 ALA A N 1
ATOM 1496 C CA . ALA A 1 190 ? 1.831 -11.492 -23.894 1.00 89.38 190 ALA A CA 1
ATOM 1497 C C . ALA A 1 190 ? 3.051 -10.552 -23.895 1.00 89.38 190 ALA A C 1
ATOM 1499 O O . ALA A 1 190 ? 3.416 -10.042 -24.953 1.00 89.38 190 ALA A O 1
ATOM 1500 N N . MET A 1 191 ? 3.706 -10.349 -22.745 1.00 87.62 191 MET A N 1
ATOM 1501 C CA . MET A 1 191 ? 4.909 -9.521 -22.635 1.00 87.62 191 MET A CA 1
ATOM 1502 C C . MET A 1 191 ? 6.196 -10.240 -23.050 1.00 87.62 191 MET A C 1
ATOM 1504 O O . MET A 1 191 ? 7.202 -9.565 -23.269 1.00 87.62 191 MET A O 1
ATOM 1508 N N . THR A 1 192 ? 6.196 -11.574 -23.177 1.00 91.81 192 THR A N 1
ATOM 1509 C CA . THR A 1 192 ? 7.400 -12.357 -23.502 1.00 91.81 192 THR A CA 1
ATOM 1510 C C . THR A 1 192 ? 7.217 -13.235 -24.735 1.00 91.81 192 THR A C 1
ATOM 1512 O O . THR A 1 192 ? 6.146 -13.778 -24.994 1.00 91.81 192 THR A O 1
ATOM 1515 N N . ASP A 1 193 ? 8.279 -13.377 -25.526 1.00 88.44 193 ASP A N 1
ATOM 1516 C CA . ASP A 1 193 ? 8.309 -14.329 -26.631 1.00 88.44 193 ASP A CA 1
ATOM 1517 C C . ASP A 1 193 ? 8.591 -15.763 -26.141 1.00 88.44 193 ASP A C 1
ATOM 1519 O O . ASP A 1 193 ? 8.795 -16.034 -24.957 1.00 88.44 193 ASP A O 1
ATOM 1523 N N . TYR A 1 194 ? 8.654 -16.718 -27.071 1.00 88.31 194 TYR A N 1
ATOM 1524 C CA . TYR A 1 194 ? 8.933 -18.123 -26.755 1.00 88.31 194 TYR A CA 1
ATOM 1525 C C . TYR A 1 194 ? 10.330 -18.371 -26.146 1.00 88.31 194 TYR A C 1
ATOM 1527 O O . TYR A 1 194 ? 10.592 -19.473 -25.662 1.00 88.31 194 TYR A O 1
ATOM 1535 N N . THR A 1 195 ? 11.236 -17.387 -26.194 1.00 92.12 195 THR A N 1
ATOM 1536 C CA . THR A 1 195 ? 12.562 -17.441 -25.557 1.00 92.12 195 THR A CA 1
ATOM 1537 C C . THR A 1 195 ? 12.557 -16.866 -24.141 1.00 92.12 195 THR A C 1
ATOM 1539 O O . THR A 1 195 ? 13.554 -17.006 -23.432 1.00 92.12 195 THR A O 1
ATOM 1542 N N . GLY A 1 196 ? 11.446 -16.250 -23.719 1.00 88.12 196 GLY A N 1
ATOM 1543 C CA . GLY A 1 196 ? 11.342 -15.498 -22.470 1.00 88.12 196 GLY A CA 1
ATOM 1544 C C . GLY A 1 196 ? 11.895 -14.074 -22.570 1.00 88.12 196 GLY A C 1
ATOM 1545 O O . GLY A 1 196 ? 12.088 -13.428 -21.542 1.00 88.12 196 GLY A O 1
ATOM 1546 N N . SER A 1 197 ? 12.170 -13.581 -23.782 1.00 90.75 197 SER A N 1
ATOM 1547 C CA . SER A 1 197 ? 12.614 -12.202 -24.002 1.00 90.75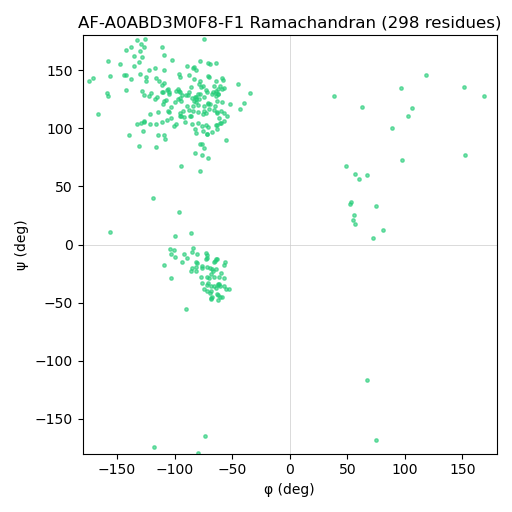 197 SER A CA 1
ATOM 1548 C C . SER A 1 197 ? 11.409 -11.269 -24.060 1.00 90.75 197 SER A C 1
ATOM 1550 O O . SER A 1 197 ? 10.377 -11.635 -24.619 1.00 90.75 197 SER A O 1
ATOM 1552 N N . ILE A 1 198 ? 11.537 -10.058 -23.509 1.00 89.62 198 ILE A N 1
ATOM 1553 C CA . ILE A 1 198 ? 10.471 -9.051 -23.583 1.00 89.62 198 ILE A CA 1
ATOM 1554 C C . ILE A 1 198 ? 10.208 -8.689 -25.046 1.00 89.62 198 ILE A C 1
ATOM 1556 O O . ILE A 1 198 ? 11.138 -8.358 -25.785 1.00 89.62 198 ILE A O 1
ATOM 1560 N N . ILE A 1 199 ? 8.941 -8.733 -25.452 1.00 87.19 199 ILE A N 1
ATOM 1561 C CA . ILE A 1 199 ? 8.524 -8.306 -26.787 1.00 87.19 199 ILE A CA 1
ATOM 1562 C C . ILE A 1 199 ? 8.557 -6.778 -26.818 1.00 87.19 199 ILE A C 1
ATOM 1564 O O . ILE A 1 199 ? 7.793 -6.116 -26.120 1.00 87.19 199 ILE A O 1
ATOM 1568 N N . ASP A 1 200 ? 9.441 -6.199 -27.624 1.00 70.81 200 ASP A N 1
ATOM 1569 C CA . ASP A 1 200 ? 9.565 -4.747 -27.755 1.00 70.81 200 ASP A CA 1
ATOM 1570 C C . ASP A 1 200 ? 8.437 -4.204 -28.652 1.00 70.81 200 ASP A C 1
ATOM 1572 O O . ASP A 1 200 ? 8.558 -4.116 -29.875 1.00 70.81 200 ASP A O 1
ATOM 1576 N N . THR A 1 201 ? 7.278 -3.921 -28.055 1.00 63.56 201 THR A N 1
ATOM 1577 C CA . THR A 1 201 ? 6.188 -3.203 -28.726 1.00 63.56 201 THR A CA 1
ATOM 1578 C C . THR A 1 201 ? 6.264 -1.720 -28.372 1.00 63.56 201 THR A C 1
ATOM 1580 O O . THR A 1 201 ? 6.615 -1.356 -27.254 1.00 63.56 201 THR A O 1
ATOM 1583 N N . ALA A 1 202 ? 5.886 -0.828 -29.294 1.00 53.88 202 ALA A N 1
ATOM 1584 C CA . ALA A 1 202 ? 5.872 0.619 -29.041 1.00 53.88 202 ALA A CA 1
ATOM 1585 C C . ALA A 1 202 ? 5.000 1.034 -27.827 1.00 53.88 202 ALA A C 1
ATOM 1587 O O . ALA A 1 202 ? 5.190 2.126 -27.288 1.00 53.88 202 ALA A O 1
ATOM 1588 N N . ALA A 1 203 ? 4.089 0.159 -27.379 1.00 52.53 203 ALA A N 1
ATOM 1589 C CA . ALA A 1 203 ? 3.304 0.294 -26.151 1.00 52.53 203 ALA A CA 1
ATOM 1590 C C . ALA A 1 203 ? 4.143 0.119 -24.867 1.00 52.53 203 ALA A C 1
ATOM 1592 O O . ALA A 1 203 ? 3.857 0.761 -23.864 1.00 52.53 203 ALA A O 1
ATOM 1593 N N . ASN A 1 204 ? 5.233 -0.654 -24.905 1.00 50.91 204 ASN A N 1
ATOM 1594 C CA . ASN A 1 204 ? 6.139 -0.849 -23.765 1.00 50.91 204 ASN A CA 1
ATOM 1595 C C . ASN A 1 204 ? 7.070 0.356 -23.535 1.00 50.91 204 ASN A C 1
ATOM 1597 O O . ASN A 1 204 ? 7.588 0.543 -22.436 1.00 50.91 204 ASN A O 1
ATOM 1601 N N . ALA A 1 205 ? 7.267 1.195 -24.560 1.00 43.41 205 ALA A N 1
ATOM 1602 C CA . ALA A 1 205 ? 8.137 2.373 -24.510 1.00 43.41 205 ALA A CA 1
ATOM 1603 C C . ALA A 1 205 ? 7.443 3.637 -23.967 1.00 43.41 205 ALA A C 1
ATOM 1605 O O . ALA A 1 205 ? 8.111 4.551 -23.481 1.00 43.41 205 ALA A O 1
ATOM 1606 N N . ARG A 1 206 ? 6.108 3.710 -24.046 1.00 42.72 206 ARG A N 1
ATOM 1607 C CA . ARG A 1 206 ? 5.313 4.808 -23.483 1.00 42.72 206 ARG A CA 1
ATOM 1608 C C . ARG A 1 206 ? 4.590 4.257 -22.271 1.00 42.72 206 ARG A C 1
ATOM 1610 O O . ARG A 1 206 ? 3.516 3.691 -22.411 1.00 42.72 206 ARG A O 1
ATOM 1617 N N . GLY A 1 207 ? 5.206 4.367 -21.097 1.00 48.91 207 GLY A N 1
ATOM 1618 C CA . GLY A 1 207 ? 4.556 3.943 -19.864 1.00 48.91 207 GLY A CA 1
ATOM 1619 C C . GLY A 1 207 ? 3.101 4.423 -19.806 1.00 48.91 207 GLY A C 1
ATOM 1620 O O . GLY A 1 207 ? 2.839 5.582 -20.132 1.00 48.91 207 GLY A O 1
ATOM 1621 N N . ARG A 1 208 ? 2.225 3.522 -19.338 1.00 48.25 208 ARG A N 1
ATOM 1622 C CA . ARG A 1 208 ? 0.819 3.698 -18.914 1.00 48.25 208 ARG A CA 1
ATOM 1623 C C . ARG A 1 208 ? -0.254 3.157 -19.865 1.00 48.25 208 ARG A C 1
ATOM 1625 O O . ARG A 1 208 ? -0.473 3.669 -20.955 1.00 48.25 208 ARG A O 1
ATOM 1632 N N . SER A 1 209 ? -1.001 2.189 -19.337 1.00 39.03 209 SER A N 1
ATOM 1633 C CA . SER A 1 209 ? -2.451 2.234 -19.071 1.00 39.03 209 SER A CA 1
ATOM 1634 C C . SER A 1 209 ? -2.969 0.801 -19.157 1.00 39.03 209 SER A C 1
ATOM 1636 O O . SER A 1 209 ? -3.508 0.361 -20.171 1.00 39.03 209 SER A O 1
ATOM 1638 N N . LEU A 1 210 ? -2.719 0.026 -18.101 1.00 48.31 210 LEU A N 1
ATOM 1639 C CA . LEU A 1 210 ? -3.422 -1.234 -17.948 1.00 48.31 210 LEU A CA 1
ATOM 1640 C C . LEU A 1 210 ? -4.803 -0.877 -17.409 1.00 48.31 210 LEU A C 1
ATOM 1642 O O . LEU A 1 210 ? -4.931 -0.240 -16.370 1.00 48.31 210 LEU A O 1
ATOM 1646 N N . ILE A 1 211 ? -5.812 -1.343 -18.139 1.00 43.25 211 ILE A N 1
ATOM 1647 C CA . ILE A 1 211 ? -7.245 -1.288 -17.849 1.00 43.25 211 ILE A CA 1
ATOM 1648 C C . ILE A 1 211 ? -8.007 -0.141 -18.528 1.00 43.25 211 ILE A C 1
ATOM 1650 O O . ILE A 1 211 ? -8.563 0.764 -17.914 1.00 43.25 211 ILE A O 1
ATOM 1654 N N . ILE A 1 212 ? -8.176 -0.301 -19.842 1.00 40.94 212 ILE A N 1
ATOM 1655 C CA . ILE A 1 212 ? -9.471 -0.017 -20.465 1.00 40.94 212 ILE A CA 1
ATOM 1656 C C . ILE A 1 212 ? -10.346 -1.241 -20.197 1.00 40.94 212 ILE A C 1
ATOM 1658 O O . ILE A 1 212 ? -10.167 -2.299 -20.804 1.00 40.94 212 ILE A O 1
ATOM 1662 N N . GLY A 1 213 ? -11.282 -1.108 -19.257 1.00 34.38 213 GLY A N 1
ATOM 1663 C CA . GLY A 1 213 ? -12.360 -2.073 -19.095 1.00 34.38 213 GLY A CA 1
ATOM 1664 C C . GLY A 1 213 ? -13.057 -2.291 -20.440 1.00 34.38 213 GLY A C 1
ATOM 1665 O O . GLY A 1 213 ? -13.579 -1.354 -21.035 1.00 34.38 213 GLY A O 1
ATOM 1666 N N . ALA A 1 214 ? -13.047 -3.542 -20.900 1.00 37.97 214 ALA A N 1
ATOM 1667 C CA . ALA A 1 214 ? -13.815 -4.051 -22.033 1.00 37.97 214 ALA A CA 1
ATOM 1668 C C . ALA A 1 214 ? -13.466 -3.526 -23.443 1.00 37.97 214 ALA A C 1
ATOM 1670 O O . ALA A 1 214 ? -14.362 -3.094 -24.157 1.00 37.97 214 ALA A O 1
ATOM 1671 N N . ILE A 1 215 ? -12.233 -3.717 -23.931 1.00 34.09 215 ILE A N 1
ATOM 1672 C CA . ILE A 1 215 ? -12.023 -4.004 -25.367 1.00 34.09 215 ILE A CA 1
ATOM 1673 C C . ILE A 1 215 ? -10.935 -5.079 -25.530 1.00 34.09 215 ILE A C 1
ATOM 1675 O O . ILE A 1 215 ? -9.746 -4.791 -25.611 1.00 34.09 215 ILE A O 1
ATOM 1679 N N . SER A 1 216 ? -11.344 -6.347 -25.636 1.00 37.44 216 SER A N 1
ATOM 1680 C CA . SER A 1 216 ? -10.522 -7.345 -26.327 1.00 37.44 216 SER A CA 1
ATOM 1681 C C . SER A 1 216 ? -10.571 -7.048 -27.826 1.00 37.44 216 SER A C 1
ATOM 1683 O O . SER A 1 216 ? -11.492 -7.475 -28.518 1.00 37.44 216 SER A O 1
ATOM 1685 N N . THR A 1 217 ? -9.587 -6.315 -28.342 1.00 34.69 217 THR A N 1
ATOM 1686 C CA . THR A 1 217 ? -9.291 -6.287 -29.780 1.00 34.69 217 THR A CA 1
ATOM 1687 C C . THR A 1 217 ? -7.805 -6.509 -29.992 1.00 34.69 217 THR A C 1
ATOM 1689 O O . THR A 1 217 ? -7.038 -5.571 -30.174 1.00 34.69 217 THR A O 1
ATOM 1692 N N . PHE A 1 218 ? -7.403 -7.778 -30.021 1.00 40.19 218 PHE A N 1
ATOM 1693 C CA . PHE A 1 218 ? -6.204 -8.180 -30.745 1.00 40.19 218 PHE A CA 1
ATOM 1694 C C . PHE A 1 218 ? -6.519 -8.151 -32.240 1.00 40.19 218 PHE A C 1
ATOM 1696 O O . PHE A 1 218 ? -6.866 -9.186 -32.803 1.00 40.19 218 PHE A O 1
ATOM 1703 N N . GLN A 1 219 ? -6.442 -6.986 -32.884 1.00 32.03 219 GLN A N 1
ATOM 1704 C CA . GLN A 1 219 ? -6.229 -6.929 -34.331 1.00 32.03 219 GLN A CA 1
ATOM 1705 C C . GLN A 1 219 ? -5.311 -5.764 -34.697 1.00 32.03 219 GLN A C 1
ATOM 1707 O O . GLN A 1 219 ? -5.474 -4.645 -34.219 1.00 32.03 219 GLN A O 1
ATOM 1712 N N . ASP A 1 220 ? -4.342 -6.109 -35.542 1.00 38.00 220 ASP A N 1
ATOM 1713 C CA . ASP A 1 220 ? -3.337 -5.267 -36.180 1.00 38.00 220 ASP A CA 1
ATOM 1714 C C . ASP A 1 220 ? -3.823 -3.851 -36.532 1.00 38.00 220 ASP A C 1
ATOM 1716 O O . ASP A 1 220 ? -4.806 -3.669 -37.249 1.00 38.00 220 ASP A O 1
ATOM 1720 N N . GLY A 1 221 ? -3.027 -2.858 -36.131 1.00 44.31 221 GLY A N 1
ATOM 1721 C CA . GLY A 1 221 ? -2.749 -1.702 -36.984 1.00 44.31 221 GLY A CA 1
ATOM 1722 C C . GLY A 1 221 ? -3.830 -0.632 -37.158 1.00 44.31 221 GLY A C 1
ATOM 1723 O O . GLY A 1 221 ? -3.860 -0.007 -38.216 1.00 44.31 221 GLY A O 1
ATOM 1724 N N . ALA A 1 222 ? -4.667 -0.350 -36.159 1.00 37.41 222 ALA A N 1
ATOM 1725 C CA . ALA A 1 222 ? -5.435 0.898 -36.146 1.00 37.41 222 ALA A CA 1
ATOM 1726 C C . ALA A 1 222 ? -4.658 1.987 -35.387 1.00 37.41 222 ALA A C 1
ATOM 1728 O O . ALA A 1 222 ? -4.484 1.914 -34.174 1.00 37.41 222 ALA A O 1
ATOM 1729 N N . ASN A 1 223 ? -4.159 2.980 -36.123 1.00 38.47 223 ASN A N 1
ATOM 1730 C CA . ASN A 1 223 ? -3.547 4.186 -35.577 1.00 38.47 223 ASN A CA 1
ATOM 1731 C C . ASN A 1 223 ? -4.602 4.969 -34.768 1.00 38.47 223 ASN A C 1
ATOM 1733 O O . ASN A 1 223 ? -5.572 5.450 -35.348 1.00 38.47 223 ASN A O 1
ATOM 1737 N N . VAL A 1 224 ? -4.433 5.067 -33.446 1.00 46.12 224 VAL A N 1
ATOM 1738 C CA . VAL A 1 224 ? -5.375 5.734 -32.513 1.00 46.12 224 VAL A CA 1
ATOM 1739 C C . VAL A 1 224 ? -5.101 7.247 -32.419 1.00 46.12 224 VAL A C 1
ATOM 1741 O O . VAL A 1 224 ? -5.678 7.954 -31.600 1.00 46.12 224 VAL A O 1
ATOM 1744 N N . ASP A 1 225 ? -4.239 7.773 -33.287 1.00 45.75 225 ASP A N 1
ATOM 1745 C CA . ASP A 1 225 ? -3.787 9.163 -33.225 1.00 45.75 225 ASP A CA 1
ATOM 1746 C C . ASP A 1 225 ? -4.752 10.157 -33.915 1.00 45.75 225 ASP A C 1
ATOM 1748 O O . ASP A 1 225 ? -4.520 11.363 -33.854 1.00 45.75 225 ASP A O 1
ATOM 1752 N N . ASP A 1 226 ? -5.845 9.690 -34.534 1.00 40.62 226 ASP A N 1
ATOM 1753 C CA . ASP A 1 226 ? -6.872 10.549 -35.144 1.00 40.62 226 ASP A CA 1
ATOM 1754 C C . ASP A 1 226 ? -8.151 10.560 -34.297 1.00 40.62 226 ASP A C 1
ATOM 1756 O O . ASP A 1 226 ? -8.932 9.604 -34.287 1.00 40.62 226 ASP A O 1
ATOM 1760 N N . TYR A 1 227 ? -8.385 11.687 -33.618 1.00 47.47 227 TYR A N 1
ATOM 1761 C CA . TYR A 1 227 ? -9.581 11.964 -32.810 1.00 47.47 227 TYR A CA 1
ATOM 1762 C C . TYR A 1 227 ? -10.906 11.841 -33.588 1.00 47.47 227 TYR A C 1
ATOM 1764 O O . TYR A 1 227 ? -11.961 11.723 -32.967 1.00 47.47 227 TYR A O 1
ATOM 1772 N N . ASP A 1 228 ? -10.862 11.803 -34.921 1.00 47.06 228 ASP A N 1
ATOM 1773 C CA . ASP A 1 228 ? -12.046 11.681 -35.775 1.00 47.06 228 ASP A CA 1
ATOM 1774 C C . ASP A 1 228 ? -12.501 10.222 -35.984 1.00 47.06 228 ASP A C 1
ATOM 1776 O O . ASP A 1 228 ? -13.673 9.979 -36.258 1.00 47.06 228 ASP A O 1
ATOM 1780 N N . ASN A 1 229 ? -11.634 9.224 -35.769 1.00 43.97 229 ASN A N 1
ATOM 1781 C CA . ASN A 1 229 ? -11.992 7.813 -35.993 1.00 43.97 229 ASN A CA 1
ATOM 1782 C C . ASN A 1 229 ? -12.606 7.128 -34.766 1.00 43.97 229 ASN A C 1
ATOM 1784 O O . ASN A 1 229 ? -13.137 6.021 -34.872 1.00 43.97 229 ASN A O 1
ATOM 1788 N N . LEU A 1 230 ? -12.540 7.753 -33.588 1.00 46.38 230 LEU A N 1
ATOM 1789 C CA . LEU A 1 230 ? -13.059 7.145 -32.363 1.00 46.38 230 LEU A CA 1
ATOM 1790 C C . LEU A 1 230 ? -14.595 7.124 -32.363 1.00 46.38 230 LEU A C 1
ATOM 1792 O O . LEU A 1 230 ? -15.195 6.150 -31.913 1.00 46.38 230 LEU A O 1
ATOM 1796 N N . ALA A 1 231 ? -15.224 8.154 -32.940 1.00 44.19 231 ALA A N 1
ATOM 1797 C CA . ALA A 1 231 ? -16.668 8.201 -33.149 1.00 44.19 231 ALA A CA 1
ATOM 1798 C C . ALA A 1 231 ? -17.119 7.171 -34.199 1.00 44.19 231 ALA A C 1
ATOM 1800 O O . ALA A 1 231 ? -18.017 6.380 -33.920 1.00 44.19 231 ALA A O 1
ATOM 1801 N N . ASP A 1 232 ? -16.433 7.096 -35.343 1.00 41.84 232 ASP A N 1
ATOM 1802 C CA . ASP A 1 232 ? -16.786 6.180 -36.437 1.00 41.84 232 ASP A CA 1
ATOM 1803 C C . ASP A 1 232 ? -16.618 4.698 -36.054 1.00 41.84 232 ASP A C 1
ATOM 1805 O O . ASP A 1 232 ? -17.431 3.852 -36.435 1.00 41.84 232 ASP A O 1
ATOM 1809 N N . VAL A 1 233 ? -15.605 4.356 -35.247 1.00 46.34 233 VAL A N 1
ATOM 1810 C CA . VAL A 1 233 ? -15.399 2.980 -34.751 1.00 46.34 233 VAL A CA 1
ATOM 1811 C C . VAL A 1 233 ? -16.452 2.583 -33.709 1.00 46.34 233 VAL A C 1
ATOM 1813 O O . VAL A 1 233 ? -16.848 1.414 -33.660 1.00 46.34 233 VAL A O 1
ATOM 1816 N N . LEU A 1 234 ? -16.927 3.535 -32.898 1.00 41.25 234 LEU A N 1
ATOM 1817 C CA . LEU A 1 234 ? -18.011 3.310 -31.935 1.00 41.25 234 LEU A CA 1
ATOM 1818 C C . LEU A 1 234 ? -19.376 3.211 -32.632 1.00 41.25 234 LEU A C 1
ATOM 1820 O O . LEU A 1 234 ? -20.190 2.361 -32.267 1.00 41.25 234 LEU A O 1
ATOM 1824 N N . GLU A 1 235 ? -19.613 4.018 -33.665 1.00 39.78 235 GLU A N 1
ATOM 1825 C CA . GLU A 1 235 ? -20.879 4.047 -34.405 1.00 39.78 235 GLU A CA 1
ATOM 1826 C C . GLU A 1 235 ? -21.017 2.845 -35.361 1.00 39.78 235 GLU A C 1
ATOM 1828 O O . GLU A 1 235 ? -22.098 2.264 -35.484 1.00 39.78 235 GLU A O 1
ATOM 1833 N N . ALA A 1 236 ? -19.909 2.358 -35.936 1.00 39.78 236 ALA A N 1
ATOM 1834 C CA . ALA A 1 236 ? -19.889 1.146 -36.765 1.00 39.78 236 ALA A CA 1
ATOM 1835 C C . ALA A 1 236 ? -20.072 -0.168 -35.974 1.00 39.78 236 ALA A C 1
ATOM 1837 O O . ALA A 1 236 ? -20.288 -1.223 -36.577 1.00 39.78 236 ALA A O 1
ATOM 1838 N N . LYS A 1 237 ? -19.995 -0.134 -34.635 1.00 45.03 237 LYS A N 1
ATOM 1839 C CA . LYS A 1 237 ? -20.112 -1.315 -33.759 1.00 45.03 237 LYS A CA 1
ATOM 1840 C C . LYS A 1 237 ? -21.293 -1.232 -32.797 1.00 45.03 237 LYS A C 1
ATOM 1842 O O . LYS A 1 237 ? -21.189 -1.673 -31.655 1.00 45.03 237 LYS A O 1
ATOM 1847 N N . GLN A 1 238 ? -22.436 -0.734 -33.268 1.00 34.09 238 GLN A N 1
ATOM 1848 C CA . GLN A 1 238 ? -23.701 -0.788 -32.535 1.00 34.09 238 GLN A CA 1
ATOM 1849 C C . GLN A 1 238 ? -24.057 -2.239 -32.140 1.00 34.09 238 GLN A C 1
ATOM 1851 O O . GLN A 1 238 ? -24.731 -2.961 -32.873 1.00 34.09 238 GLN A O 1
ATOM 1856 N N . ILE A 1 239 ? -23.619 -2.680 -30.959 1.00 34.19 239 ILE A N 1
ATOM 1857 C CA . ILE A 1 239 ? -24.129 -3.887 -30.316 1.00 34.19 239 ILE A CA 1
ATOM 1858 C C . ILE A 1 239 ? -25.380 -3.450 -29.566 1.00 34.19 239 ILE A C 1
ATOM 1860 O O . ILE A 1 239 ? -25.324 -2.783 -28.534 1.00 34.19 239 ILE A O 1
ATOM 1864 N N . VAL A 1 240 ? -26.527 -3.793 -30.143 1.00 30.03 240 VAL A N 1
ATOM 1865 C CA . VAL A 1 240 ? -27.838 -3.662 -29.515 1.00 30.03 240 VAL A CA 1
ATOM 1866 C C . VAL A 1 240 ? -27.800 -4.400 -28.176 1.00 30.03 240 VAL A C 1
ATOM 1868 O O . VAL A 1 240 ? -27.737 -5.626 -28.141 1.00 30.03 240 VAL A O 1
ATOM 1871 N N . AL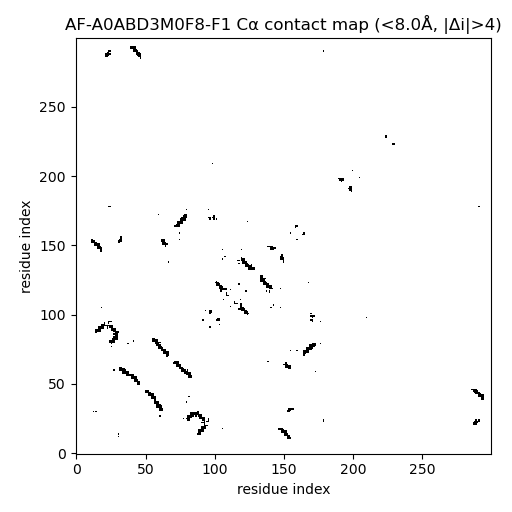A A 1 241 ? -27.856 -3.663 -27.068 1.00 28.11 241 ALA A N 1
ATOM 1872 C CA . ALA A 1 241 ? -28.229 -4.233 -25.783 1.00 28.11 241 ALA A CA 1
ATOM 1873 C C . ALA A 1 241 ? -29.713 -4.623 -25.870 1.00 28.11 241 ALA A C 1
ATOM 1875 O O . ALA A 1 241 ? -30.598 -3.778 -25.732 1.00 28.11 241 ALA A O 1
ATOM 1876 N N . SER A 1 242 ? -30.006 -5.892 -26.163 1.00 26.80 242 SER A N 1
ATOM 1877 C CA . SER A 1 242 ? -31.364 -6.414 -26.032 1.00 26.80 242 SER A CA 1
ATOM 1878 C C . SER A 1 242 ? -31.684 -6.556 -24.546 1.00 26.80 242 SER A C 1
ATOM 1880 O O . SER A 1 242 ? -31.223 -7.480 -23.877 1.00 26.80 242 SER A O 1
ATOM 1882 N N . VAL A 1 243 ? -32.464 -5.611 -24.028 1.00 30.20 243 VAL A N 1
ATOM 1883 C CA . VAL A 1 243 ? -33.150 -5.731 -22.741 1.00 30.20 243 VAL A CA 1
ATOM 1884 C C . VAL A 1 243 ? -34.345 -6.658 -22.955 1.00 30.20 243 VAL A C 1
ATOM 1886 O O . VAL A 1 243 ? -35.363 -6.223 -23.494 1.00 30.20 243 VAL A O 1
ATOM 1889 N N . ASP A 1 244 ? -34.250 -7.922 -22.541 1.00 26.23 244 ASP A N 1
ATOM 1890 C CA . ASP A 1 244 ? -35.431 -8.788 -22.489 1.00 26.23 244 ASP A CA 1
ATOM 1891 C C . ASP A 1 244 ? -36.290 -8.392 -21.282 1.00 26.23 244 ASP A C 1
ATOM 1893 O O . ASP A 1 244 ? -36.045 -8.760 -20.132 1.00 26.23 244 ASP A O 1
ATOM 1897 N N . SER A 1 245 ? -37.308 -7.581 -21.571 1.00 28.64 245 SER A N 1
ATOM 1898 C CA . SER A 1 245 ? -38.431 -7.310 -20.678 1.00 28.64 245 SER A CA 1
ATOM 1899 C C . SER A 1 245 ? -39.425 -8.469 -20.766 1.00 28.64 245 SER A C 1
ATOM 1901 O O . SER A 1 245 ? -39.839 -8.876 -21.849 1.00 28.64 245 SER A O 1
ATOM 1903 N N . THR A 1 246 ? -39.822 -9.005 -19.618 1.00 30.89 246 THR A N 1
ATOM 1904 C CA . THR A 1 246 ? -40.770 -10.114 -19.483 1.00 30.89 246 THR A CA 1
ATOM 1905 C C . THR A 1 246 ? -42.169 -9.776 -20.020 1.00 30.89 246 THR A C 1
ATOM 1907 O O . THR A 1 246 ? -42.747 -8.755 -19.655 1.00 30.89 246 THR A O 1
ATOM 1910 N N . ALA A 1 247 ? -42.774 -10.681 -20.805 1.00 28.03 247 ALA A N 1
ATOM 1911 C CA . ALA A 1 247 ? -44.232 -10.799 -20.930 1.00 28.03 247 ALA A CA 1
ATOM 1912 C C . ALA A 1 247 ? -44.674 -12.188 -21.441 1.00 28.03 247 ALA A C 1
ATOM 1914 O O . ALA A 1 247 ? -44.195 -12.711 -22.440 1.00 28.03 247 ALA A O 1
ATOM 1915 N N . SER A 1 248 ? -45.635 -12.758 -20.720 1.00 30.45 248 SER A N 1
ATOM 1916 C CA . SER A 1 248 ? -46.341 -14.033 -20.901 1.00 30.45 248 SER A CA 1
ATOM 1917 C C . SER A 1 248 ? -47.103 -14.211 -22.226 1.00 30.45 248 SER A C 1
ATOM 1919 O O . SER A 1 248 ? -47.843 -13.301 -22.589 1.00 30.45 248 SER A O 1
ATOM 1921 N N . HIS A 1 249 ? -47.124 -15.427 -22.796 1.00 27.75 249 HIS A N 1
ATOM 1922 C CA . HIS A 1 249 ? -48.354 -16.132 -23.224 1.00 27.75 249 HIS A CA 1
ATOM 1923 C C . HIS A 1 249 ? -48.092 -17.595 -23.641 1.00 27.75 249 HIS A C 1
ATOM 1925 O O . HIS A 1 249 ? -47.059 -17.930 -24.208 1.00 27.75 249 HIS A O 1
ATOM 1931 N N . ALA A 1 250 ? -49.047 -18.467 -23.308 1.00 27.06 250 ALA A N 1
ATOM 1932 C CA . ALA A 1 250 ? -49.024 -19.920 -23.478 1.00 27.06 250 ALA A CA 1
ATOM 1933 C C . ALA A 1 250 ? -49.428 -20.389 -24.892 1.00 27.06 250 ALA A C 1
ATOM 1935 O O . ALA A 1 250 ? -50.264 -19.740 -25.513 1.00 27.06 250 ALA A O 1
ATOM 1936 N N . MET A 1 251 ? -48.938 -21.564 -25.332 1.00 25.25 251 MET A N 1
ATOM 1937 C CA . MET A 1 251 ? -49.737 -22.716 -25.825 1.00 25.25 251 MET A CA 1
ATOM 1938 C C . MET A 1 251 ? -48.881 -23.815 -26.509 1.00 25.25 251 MET A C 1
ATOM 1940 O O . MET A 1 251 ? -48.188 -23.559 -27.484 1.00 25.25 251 MET A O 1
ATOM 1944 N N . ASN A 1 252 ? -49.081 -25.051 -26.026 1.00 27.23 252 ASN A N 1
ATOM 1945 C CA . ASN A 1 252 ? -49.145 -26.361 -26.709 1.00 27.23 252 ASN A CA 1
ATOM 1946 C C . ASN A 1 252 ? -47.963 -26.995 -27.487 1.00 27.23 252 ASN A C 1
ATOM 1948 O O . ASN A 1 252 ? -47.685 -26.637 -28.624 1.00 27.23 252 ASN A O 1
ATOM 1952 N N . GLY A 1 253 ? -47.544 -28.174 -26.990 1.00 24.56 253 GLY A N 1
ATOM 1953 C CA . GLY A 1 253 ? -47.478 -29.419 -27.790 1.00 24.56 253 GLY A CA 1
ATOM 1954 C C . GLY A 1 253 ? -46.094 -30.074 -27.974 1.00 24.56 253 GLY A C 1
ATOM 1955 O O . GLY A 1 253 ? -45.111 -29.354 -28.019 1.00 24.56 253 GLY A O 1
ATOM 1956 N N . PRO A 1 254 ? -45.984 -31.424 -28.049 1.00 34.00 254 PRO A N 1
ATOM 1957 C CA . PRO A 1 254 ? -44.928 -32.182 -27.357 1.00 34.00 254 PRO A CA 1
ATOM 1958 C C . PRO A 1 254 ? -43.952 -32.963 -28.271 1.00 34.00 254 PRO A C 1
ATOM 1960 O O . PRO A 1 254 ? -44.116 -32.960 -29.487 1.00 34.00 254 PRO A O 1
ATOM 1963 N N . LEU A 1 255 ? -43.063 -33.749 -27.620 1.00 24.55 255 LEU A N 1
ATOM 1964 C CA . LEU A 1 255 ? -42.195 -34.854 -28.114 1.00 24.55 255 LEU A CA 1
ATOM 1965 C C . LEU A 1 255 ? -40.753 -34.393 -28.437 1.00 24.55 255 LEU A C 1
ATOM 1967 O O . LEU A 1 255 ? -40.575 -33.372 -29.077 1.00 24.55 255 LEU A O 1
ATOM 1971 N N . THR A 1 256 ? -39.637 -35.038 -28.069 1.00 27.38 256 THR A N 1
ATOM 1972 C CA . THR A 1 256 ? -39.310 -36.352 -27.473 1.00 27.38 256 THR A CA 1
ATOM 1973 C C . THR A 1 256 ? -37.789 -36.358 -27.195 1.00 27.38 256 THR A C 1
ATOM 1975 O O . THR A 1 256 ? -37.032 -35.875 -28.033 1.00 27.38 256 THR A O 1
ATOM 1978 N N . GLN A 1 257 ? -37.328 -36.921 -26.070 1.00 33.19 257 GLN A N 1
ATOM 1979 C CA . GLN A 1 257 ? -35.905 -37.228 -25.801 1.00 33.19 257 GLN A CA 1
ATOM 1980 C C . GLN A 1 257 ? -35.442 -38.507 -26.525 1.00 33.19 257 GLN A C 1
ATOM 1982 O O . GLN A 1 257 ? -36.259 -39.397 -26.775 1.00 33.19 257 GLN A O 1
ATOM 1987 N N . PRO A 1 258 ? -34.124 -38.656 -26.757 1.00 32.78 258 PRO A N 1
ATOM 1988 C CA . PRO A 1 258 ? -33.449 -39.922 -26.431 1.00 32.78 258 PRO A CA 1
ATOM 1989 C C . PRO A 1 258 ? -32.056 -39.744 -25.755 1.00 32.78 258 PRO A C 1
ATOM 1991 O O . PRO A 1 258 ? -31.573 -38.620 -25.643 1.00 32.78 258 PRO A O 1
ATOM 1994 N N . PRO A 1 259 ? -31.437 -40.831 -25.233 1.00 37.66 259 PRO A N 1
ATOM 1995 C CA . PRO A 1 259 ? -30.827 -40.840 -23.895 1.00 37.66 259 PRO A CA 1
ATOM 1996 C C . PRO A 1 259 ? -29.285 -40.921 -23.830 1.00 37.66 259 PRO A C 1
ATOM 1998 O O . PRO A 1 259 ? -28.603 -41.235 -24.802 1.00 37.66 259 PRO A O 1
ATOM 2001 N N . LEU A 1 260 ? -28.771 -40.712 -22.609 1.00 32.75 260 LEU A N 1
ATOM 2002 C CA . LEU A 1 260 ? -27.418 -41.032 -22.119 1.00 32.75 260 LEU A CA 1
ATOM 2003 C C . LEU A 1 260 ? -27.130 -42.548 -22.099 1.00 32.75 260 LEU A C 1
ATOM 2005 O O . LEU A 1 260 ? -28.051 -43.332 -21.849 1.00 32.75 260 LEU A O 1
ATOM 2009 N N . PRO A 1 261 ? -25.849 -42.965 -22.159 1.00 34.00 261 PRO A N 1
ATOM 2010 C CA . PRO A 1 261 ? -25.407 -44.220 -21.571 1.00 34.00 261 PRO A CA 1
ATOM 2011 C C . PRO A 1 261 ? -24.533 -44.021 -20.319 1.00 34.00 261 PRO A C 1
ATOM 2013 O O . PRO A 1 261 ? -23.655 -43.165 -20.247 1.00 34.00 261 PRO A O 1
ATOM 2016 N N . ASN A 1 262 ? -24.811 -44.885 -19.344 1.00 28.81 262 ASN A N 1
ATOM 2017 C CA . ASN A 1 262 ? -24.122 -45.093 -18.075 1.00 28.81 262 ASN A CA 1
ATOM 2018 C C . ASN A 1 262 ? -22.721 -45.713 -18.225 1.00 28.81 262 ASN A C 1
ATOM 2020 O O . ASN A 1 262 ? -22.511 -46.568 -19.080 1.00 28.81 262 ASN A O 1
ATOM 2024 N N . GLY A 1 263 ? -21.875 -45.458 -17.219 1.00 25.39 263 GLY A N 1
ATOM 2025 C CA . GLY A 1 263 ? -21.170 -46.529 -16.501 1.00 25.39 263 GLY A CA 1
ATOM 2026 C C . GLY A 1 263 ? -19.698 -46.766 -16.848 1.00 25.39 263 GLY A C 1
ATOM 2027 O O . GLY A 1 263 ? -19.376 -47.355 -17.872 1.00 25.39 263 GLY A O 1
ATOM 2028 N N . GLY A 1 264 ? -18.809 -46.430 -15.909 1.00 25.52 264 GLY A N 1
ATOM 2029 C CA . GLY A 1 264 ? -17.408 -46.857 -15.904 1.00 25.52 264 GLY A CA 1
ATOM 2030 C C . GLY A 1 264 ? -16.755 -46.586 -14.548 1.00 25.52 264 GLY A C 1
ATOM 2031 O O . GLY A 1 264 ? -16.612 -45.443 -14.140 1.00 25.52 264 GLY A O 1
ATOM 2032 N N . VAL A 1 265 ? -16.432 -47.660 -13.836 1.00 26.72 265 VAL A N 1
ATOM 2033 C CA . VAL A 1 265 ? -16.020 -47.743 -12.428 1.00 26.72 265 VAL A CA 1
ATOM 2034 C C . VAL A 1 265 ? -14.486 -47.747 -12.287 1.00 26.72 265 VAL A C 1
ATOM 2036 O O . VAL A 1 265 ? -13.813 -48.364 -13.101 1.00 26.72 265 VAL A O 1
ATOM 2039 N N . LEU A 1 266 ? -13.994 -47.098 -11.217 1.00 25.73 266 LEU A N 1
ATOM 2040 C CA . LEU A 1 266 ? -12.740 -47.273 -10.446 1.00 25.73 266 LEU A CA 1
ATOM 2041 C C . LEU A 1 266 ? -11.425 -47.621 -11.177 1.00 25.73 266 LEU A C 1
ATOM 2043 O O . LEU A 1 266 ? -11.259 -48.710 -11.715 1.00 25.73 266 LEU A O 1
ATOM 2047 N N . THR A 1 267 ? -10.377 -46.834 -10.910 1.00 27.48 267 THR A N 1
ATOM 2048 C CA . THR A 1 267 ? -9.165 -47.393 -10.276 1.00 27.48 267 THR A CA 1
ATOM 2049 C C . THR A 1 267 ? -8.331 -46.320 -9.581 1.00 27.48 267 THR A C 1
ATOM 2051 O O . THR A 1 267 ? -7.986 -45.282 -10.131 1.00 27.48 267 THR A O 1
ATOM 2054 N N . GLN A 1 268 ? -8.046 -46.622 -8.322 1.00 26.70 268 GLN A N 1
ATOM 2055 C CA . GLN A 1 268 ? -7.260 -45.889 -7.348 1.00 26.70 268 GLN A CA 1
ATOM 2056 C C . GLN A 1 268 ? -5.802 -46.351 -7.460 1.00 26.70 268 GLN A C 1
ATOM 2058 O O . GLN A 1 268 ? -5.536 -47.550 -7.395 1.00 26.70 268 GLN A O 1
ATOM 2063 N N . LEU A 1 269 ? -4.859 -45.420 -7.595 1.00 28.73 269 LEU A N 1
ATOM 2064 C CA . LEU A 1 269 ? -3.433 -45.679 -7.397 1.00 28.73 269 LEU A CA 1
ATOM 2065 C C . LEU A 1 269 ? -2.905 -44.646 -6.408 1.00 28.73 269 LEU A C 1
ATOM 2067 O O . LEU A 1 269 ? -2.631 -43.501 -6.752 1.00 28.73 269 LEU A O 1
ATOM 2071 N N . GLY A 1 270 ? -2.833 -45.072 -5.149 1.00 24.19 270 GLY A N 1
ATOM 2072 C CA . GLY A 1 270 ? -2.112 -44.366 -4.105 1.00 24.19 270 GLY A CA 1
ATOM 2073 C C . GLY A 1 270 ? -0.614 -44.607 -4.247 1.00 24.19 270 GLY A C 1
ATOM 2074 O O . GLY A 1 270 ? -0.176 -45.744 -4.415 1.00 24.19 270 GLY A O 1
ATOM 2075 N N . LEU A 1 271 ? 0.166 -43.538 -4.123 1.00 27.11 271 LEU A N 1
ATOM 2076 C CA . LEU A 1 271 ? 1.547 -43.624 -3.670 1.00 27.11 271 LEU A CA 1
ATOM 2077 C C . LEU A 1 271 ? 1.649 -42.862 -2.350 1.00 27.11 271 LEU A C 1
ATOM 2079 O O . LEU A 1 271 ? 1.677 -41.634 -2.316 1.00 27.11 271 LEU A O 1
ATOM 2083 N N . GLU A 1 272 ? 1.704 -43.616 -1.254 1.00 25.17 272 GLU A N 1
ATOM 2084 C CA . GLU A 1 272 ? 2.236 -43.120 0.008 1.00 25.17 272 GLU A CA 1
ATOM 2085 C C . GLU A 1 272 ? 3.738 -42.874 -0.156 1.00 25.17 272 GLU A C 1
ATOM 2087 O O . GLU A 1 272 ? 4.479 -43.771 -0.558 1.00 25.17 272 GLU A O 1
ATOM 2092 N N . THR A 1 273 ? 4.216 -41.692 0.228 1.00 27.08 273 THR A N 1
ATOM 2093 C CA . THR A 1 273 ? 5.620 -41.526 0.618 1.00 27.08 273 THR A CA 1
ATOM 2094 C C . THR A 1 273 ? 5.659 -40.873 1.990 1.00 27.08 273 THR A C 1
ATOM 2096 O O . THR A 1 273 ? 5.388 -39.688 2.157 1.00 27.08 273 THR A O 1
ATOM 2099 N N . ARG A 1 274 ? 5.976 -41.690 2.997 1.00 26.39 274 ARG A N 1
ATOM 2100 C CA . ARG A 1 274 ? 6.291 -41.248 4.355 1.00 26.39 274 ARG A CA 1
ATOM 2101 C C . ARG A 1 274 ? 7.648 -40.548 4.345 1.00 26.39 274 ARG A C 1
ATOM 2103 O O . ARG A 1 274 ? 8.652 -41.199 4.063 1.00 26.39 274 ARG A O 1
ATOM 2110 N N . LEU A 1 275 ? 7.706 -39.288 4.772 1.00 27.88 275 LEU A N 1
ATOM 2111 C CA . LEU A 1 275 ? 8.919 -38.736 5.375 1.00 27.88 275 LEU A CA 1
ATOM 2112 C C . LEU A 1 275 ? 8.623 -38.231 6.787 1.00 27.88 275 LEU A C 1
ATOM 2114 O O . LEU A 1 275 ? 7.901 -37.268 7.017 1.00 27.88 275 LEU A O 1
ATOM 2118 N N . SER A 1 276 ? 9.218 -38.943 7.736 1.00 24.77 276 SER A N 1
ATOM 2119 C CA . SER A 1 276 ? 9.399 -38.541 9.122 1.00 24.77 276 SER A CA 1
ATOM 2120 C C . SER A 1 276 ? 10.612 -37.616 9.202 1.00 24.77 276 SER A C 1
ATOM 2122 O O . SER A 1 276 ? 11.689 -38.014 8.762 1.00 24.77 276 SER A O 1
ATOM 2124 N N . ALA A 1 277 ? 10.457 -36.426 9.792 1.00 26.47 277 ALA A N 1
ATOM 2125 C CA . ALA A 1 277 ? 11.162 -36.029 11.020 1.00 26.47 277 ALA A CA 1
ATOM 2126 C C . ALA A 1 277 ? 11.403 -34.508 11.150 1.00 26.47 277 ALA A C 1
ATOM 2128 O O . ALA A 1 277 ? 11.974 -33.868 10.277 1.00 26.47 277 ALA A O 1
ATOM 2129 N N . ARG A 1 278 ? 11.133 -34.048 12.383 1.00 27.22 278 ARG A N 1
ATOM 2130 C CA . ARG A 1 278 ? 11.745 -32.935 13.143 1.00 27.22 278 ARG A CA 1
ATOM 2131 C C . ARG A 1 278 ? 11.171 -31.521 12.983 1.00 27.22 278 ARG A C 1
ATOM 2133 O O . ARG A 1 278 ? 11.531 -30.740 12.117 1.00 27.22 278 ARG A O 1
ATOM 2140 N N . ARG A 1 279 ? 10.364 -31.204 14.004 1.00 30.03 279 ARG A N 1
ATOM 2141 C CA . ARG A 1 279 ? 9.973 -29.886 14.512 1.00 30.03 279 ARG A CA 1
ATOM 2142 C C . ARG A 1 279 ? 11.130 -28.878 14.508 1.00 30.03 279 ARG A C 1
ATOM 2144 O O . ARG A 1 279 ? 12.095 -29.045 15.250 1.00 30.03 279 ARG A O 1
ATOM 2151 N N . SER A 1 280 ? 10.919 -27.779 13.799 1.00 23.58 280 SER A N 1
ATOM 2152 C CA . SER A 1 280 ? 11.320 -26.442 14.226 1.00 23.58 280 SER A CA 1
ATOM 2153 C C . SER A 1 280 ? 10.097 -25.556 13.998 1.00 23.58 280 SER A C 1
ATOM 2155 O O . SER A 1 280 ? 9.737 -25.291 12.855 1.00 23.58 280 SER A O 1
ATOM 2157 N N . LEU A 1 281 ? 9.376 -25.212 15.071 1.00 24.81 281 LEU A N 1
ATOM 2158 C CA . LEU A 1 281 ? 8.273 -24.255 14.996 1.00 24.81 281 LEU A CA 1
ATOM 2159 C C . LEU A 1 281 ? 8.878 -22.868 14.780 1.00 24.81 281 LEU A C 1
ATOM 2161 O O . LEU A 1 281 ? 9.266 -22.198 15.734 1.00 24.81 281 LEU A O 1
ATOM 2165 N N . VAL A 1 282 ? 8.953 -22.447 13.524 1.00 24.77 282 VAL A N 1
ATOM 2166 C CA . VAL A 1 282 ? 8.932 -21.027 13.185 1.00 24.77 282 VAL A CA 1
ATOM 2167 C C . VAL A 1 282 ? 7.460 -20.705 12.971 1.00 24.77 282 VAL A C 1
ATOM 2169 O O . VAL A 1 282 ? 6.865 -21.137 11.990 1.00 24.77 282 VAL A O 1
ATOM 2172 N N . CYS A 1 283 ? 6.853 -20.021 13.940 1.00 23.56 283 CYS A N 1
ATOM 2173 C CA . CYS A 1 283 ? 5.527 -19.430 13.793 1.00 23.56 283 CYS A CA 1
ATOM 2174 C C . CYS A 1 283 ? 5.656 -18.233 12.837 1.00 23.56 283 CYS A C 1
ATOM 2176 O O . CYS A 1 283 ? 5.738 -17.086 13.265 1.00 23.56 283 CYS A O 1
ATOM 2178 N N . GLY A 1 284 ? 5.815 -18.522 11.548 1.00 27.23 284 GLY A N 1
ATOM 2179 C CA . GLY A 1 284 ? 5.506 -17.582 10.485 1.00 27.23 284 GLY A CA 1
ATOM 2180 C C . GLY A 1 284 ? 4.039 -17.795 10.173 1.00 27.23 284 GLY A C 1
ATOM 2181 O O . GLY A 1 284 ? 3.659 -18.897 9.781 1.00 27.23 284 GLY A O 1
ATOM 2182 N N . TYR A 1 285 ? 3.207 -16.788 10.413 1.00 33.62 285 TYR A N 1
ATOM 2183 C CA . TYR A 1 285 ? 1.853 -16.816 9.893 1.00 33.62 285 TYR A CA 1
ATOM 2184 C C . TYR A 1 285 ? 1.956 -16.813 8.365 1.00 33.62 285 TYR A C 1
ATOM 2186 O O . TYR A 1 285 ? 2.240 -15.789 7.753 1.00 33.62 285 TYR A O 1
ATOM 2194 N N . ALA A 1 286 ? 1.823 -17.987 7.754 1.00 33.16 286 ALA A N 1
ATOM 2195 C CA . ALA A 1 286 ? 1.670 -18.117 6.317 1.00 33.16 286 ALA A CA 1
ATOM 2196 C C . ALA A 1 286 ? 0.225 -17.730 5.993 1.00 33.16 286 ALA A C 1
ATOM 2198 O O . ALA A 1 286 ? -0.674 -18.569 6.004 1.00 33.16 286 ALA A O 1
ATOM 2199 N N . TYR A 1 287 ? -0.020 -16.439 5.792 1.00 43.41 287 TYR A N 1
ATOM 2200 C CA . TYR A 1 287 ? -1.296 -15.963 5.280 1.00 43.41 287 TYR A CA 1
ATOM 2201 C C . TYR A 1 287 ? -1.276 -16.097 3.758 1.00 43.41 287 TYR A C 1
ATOM 2203 O O . TYR A 1 287 ? -1.058 -15.139 3.034 1.00 43.41 287 TYR A O 1
ATOM 2211 N N . THR A 1 288 ? -1.491 -17.305 3.241 1.00 45.06 288 THR A N 1
ATOM 2212 C CA . THR A 1 288 ? -2.068 -17.394 1.897 1.00 45.06 288 THR A CA 1
ATOM 2213 C C . THR A 1 288 ? -3.563 -17.215 2.090 1.00 45.06 288 THR A C 1
ATOM 2215 O O . THR A 1 288 ? -4.247 -18.150 2.503 1.00 45.06 288 THR A O 1
ATOM 2218 N N . LEU A 1 289 ? -4.040 -15.982 1.920 1.00 52.47 289 LEU A N 1
ATOM 2219 C CA . LEU A 1 289 ? -5.466 -15.683 1.938 1.00 52.47 289 LEU A CA 1
ATOM 2220 C C . LEU A 1 289 ? -5.939 -15.703 0.495 1.00 52.47 289 LEU A C 1
ATOM 2222 O O . LEU A 1 289 ? -5.559 -14.840 -0.293 1.00 52.47 289 LEU A O 1
ATOM 2226 N N . HIS A 1 290 ? -6.741 -16.714 0.177 1.00 61.97 290 HIS A N 1
ATOM 2227 C CA . HIS A 1 290 ? -7.478 -16.754 -1.073 1.00 61.97 290 HIS A CA 1
ATOM 2228 C C . HIS A 1 290 ? -8.879 -16.214 -0.842 1.00 61.97 290 HIS A C 1
ATOM 2230 O O . HIS A 1 290 ? -9.586 -16.693 0.053 1.00 61.97 290 HIS A O 1
ATOM 2236 N N . SER A 1 291 ? -9.270 -15.229 -1.645 1.00 63.56 291 SER A N 1
ATOM 2237 C CA . SER A 1 2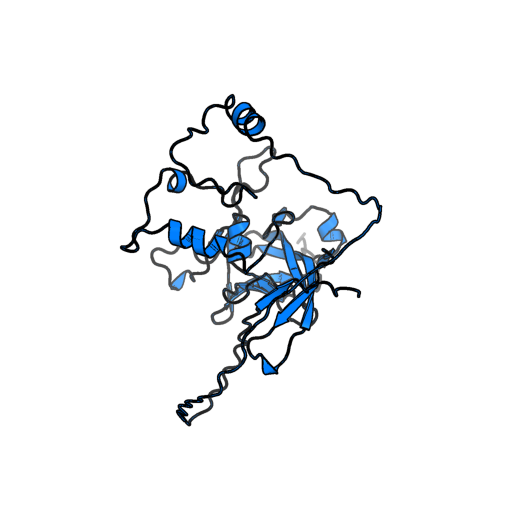91 ? -10.592 -14.621 -1.584 1.00 63.56 291 SER A CA 1
ATOM 2238 C C . SER A 1 291 ? -11.410 -14.915 -2.839 1.00 63.56 291 SER A C 1
ATOM 2240 O O . SER A 1 291 ? -10.906 -14.961 -3.965 1.00 63.56 291 SER A O 1
ATOM 2242 N N . ARG A 1 292 ? -12.709 -15.160 -2.641 1.00 72.88 292 ARG A N 1
ATOM 2243 C CA . ARG A 1 292 ? -13.697 -15.286 -3.721 1.00 72.88 292 ARG A CA 1
ATOM 2244 C C . ARG A 1 292 ? -14.976 -14.556 -3.342 1.00 72.88 292 ARG A C 1
ATOM 2246 O O . ARG A 1 292 ? -15.398 -14.584 -2.185 1.00 72.88 292 ARG A O 1
ATOM 2253 N N . VAL A 1 293 ? -15.611 -13.916 -4.321 1.00 69.69 293 VAL A N 1
ATOM 2254 C CA . VAL A 1 293 ? -16.938 -13.312 -4.137 1.00 69.69 293 VAL A CA 1
ATOM 2255 C C . VAL A 1 293 ? -17.938 -14.418 -3.806 1.00 69.69 293 VAL A C 1
ATOM 2257 O O . VAL A 1 293 ? -18.009 -15.422 -4.518 1.00 69.69 293 VAL A O 1
ATOM 2260 N N . ALA A 1 294 ? -18.715 -14.246 -2.735 1.00 62.03 294 ALA A N 1
ATOM 2261 C CA . ALA A 1 294 ? -19.725 -15.232 -2.370 1.00 62.03 294 ALA A CA 1
ATOM 2262 C C . ALA A 1 294 ? -20.808 -15.348 -3.453 1.00 62.03 294 ALA A C 1
ATOM 2264 O O . ALA A 1 294 ? -21.378 -14.353 -3.906 1.00 62.03 294 ALA A O 1
ATOM 2265 N N . SER A 1 295 ? -21.134 -16.582 -3.838 1.00 52.56 295 SER A N 1
ATOM 2266 C CA . SER A 1 295 ? -22.264 -16.873 -4.719 1.00 52.56 295 SER A CA 1
ATOM 2267 C C . SER A 1 295 ? -23.579 -16.490 -4.034 1.00 52.56 295 SER A C 1
ATOM 2269 O O . SER A 1 295 ? -23.848 -16.950 -2.922 1.00 52.56 295 SER A O 1
ATOM 2271 N N . GLN A 1 296 ? -24.421 -15.688 -4.696 1.00 38.06 296 GLN A N 1
ATOM 2272 C CA . GLN A 1 296 ? -25.772 -15.412 -4.203 1.00 38.06 296 GLN A CA 1
ATOM 2273 C C . GLN A 1 296 ? -26.572 -16.724 -4.104 1.00 38.06 296 GLN A C 1
ATOM 2275 O O . GLN A 1 296 ? -26.519 -17.535 -5.033 1.00 38.06 296 GLN A O 1
ATOM 2280 N N . PRO A 1 297 ? -27.329 -16.956 -3.017 1.00 35.34 297 PRO A N 1
ATOM 2281 C CA . PRO A 1 297 ? -28.192 -18.121 -2.933 1.00 35.34 297 PRO A CA 1
ATOM 2282 C C . PRO A 1 297 ? -29.286 -18.012 -3.998 1.00 35.34 297 PRO A C 1
ATOM 2284 O O . PRO A 1 297 ? -30.090 -17.081 -3.989 1.00 35.34 297 PRO A O 1
ATOM 2287 N N . THR A 1 298 ? -29.330 -18.982 -4.911 1.00 35.03 298 THR A N 1
ATOM 2288 C CA . THR A 1 298 ? -30.472 -19.184 -5.803 1.00 35.03 298 THR A CA 1
ATOM 2289 C C . THR A 1 298 ? -31.688 -19.540 -4.957 1.00 35.03 298 THR A C 1
ATOM 2291 O O . THR A 1 298 ? -31.814 -20.668 -4.477 1.00 35.03 298 THR A O 1
ATOM 2294 N N . THR A 1 299 ? -32.581 -18.577 -4.756 1.00 38.25 299 THR A N 1
ATOM 2295 C CA . THR A 1 299 ? -33.934 -18.828 -4.267 1.00 38.25 299 THR A CA 1
ATOM 2296 C C . THR A 1 299 ? -34.664 -19.680 -5.305 1.00 38.25 299 THR A C 1
ATOM 2298 O O . THR A 1 299 ? -34.894 -19.242 -6.431 1.00 38.25 299 THR A O 1
ATOM 2301 N N . THR A 1 300 ? -34.993 -20.913 -4.924 1.00 38.88 300 THR A N 1
ATOM 2302 C CA . THR A 1 300 ? -35.947 -21.789 -5.621 1.00 38.88 300 THR A CA 1
ATOM 2303 C C . THR A 1 300 ? -37.109 -22.086 -4.695 1.00 38.88 300 THR A C 1
ATOM 2305 O O . THR A 1 300 ? -36.867 -22.150 -3.467 1.00 38.88 300 THR A O 1
#

Organism: NCBI:txid259834

Radius of gyration: 25.89 Å; Cα contacts (8 Å, |Δi|>4): 433; chains: 1; bounding box: 73×80×63 Å

pLDDT: mean 71.87, std 28.14, range [23.56, 98.69]